Protein AF-K1RRG1-F1 (afdb_monomer_lite)

Structure (mmCIF, N/CA/C/O backbone):
data_AF-K1RRG1-F1
#
_entry.id   AF-K1RRG1-F1
#
loop_
_atom_site.group_PDB
_atom_site.id
_atom_site.type_symbol
_atom_site.label_atom_id
_atom_site.label_alt_id
_atom_site.label_comp_id
_atom_site.label_asym_id
_atom_site.label_entity_id
_atom_site.label_seq_id
_atom_site.pdbx_PDB_ins_code
_atom_site.Cartn_x
_atom_site.Cartn_y
_atom_site.Cartn_z
_atom_site.occupancy
_atom_site.B_iso_or_equiv
_atom_site.auth_seq_id
_atom_site.auth_comp_id
_atom_site.auth_asym_id
_atom_site.auth_atom_id
_atom_site.pdbx_PDB_model_num
ATOM 1 N N . MET A 1 1 ? -5.532 -9.706 16.752 1.00 88.50 1 MET A N 1
ATOM 2 C CA . MET A 1 1 ? -4.223 -9.377 16.144 1.00 88.50 1 MET A CA 1
ATOM 3 C C . MET A 1 1 ? -4.262 -7.986 15.526 1.00 88.50 1 MET A C 1
ATOM 5 O O . MET A 1 1 ? -3.540 -7.146 16.025 1.00 88.50 1 MET A O 1
ATOM 9 N N . PHE A 1 2 ? -5.130 -7.703 14.546 1.00 95.12 2 PHE A N 1
ATOM 10 C CA . PHE A 1 2 ? -5.206 -6.401 13.852 1.00 95.12 2 PHE A CA 1
ATOM 11 C C . PHE A 1 2 ? -5.296 -5.166 14.756 1.00 95.12 2 PHE A C 1
ATOM 13 O O . PHE A 1 2 ? -4.628 -4.181 14.466 1.00 95.12 2 PHE A O 1
ATOM 20 N N . THR A 1 3 ? -6.000 -5.245 15.895 1.00 96.31 3 THR A N 1
ATOM 21 C CA . THR A 1 3 ? -6.026 -4.183 16.924 1.00 96.31 3 THR A CA 1
ATOM 22 C C . THR A 1 3 ? -4.625 -3.673 17.276 1.00 96.31 3 THR A C 1
ATOM 24 O O . THR A 1 3 ? -4.431 -2.483 17.467 1.00 96.31 3 THR A O 1
ATOM 27 N N . ARG A 1 4 ? -3.633 -4.572 17.302 1.00 95.75 4 ARG A N 1
ATOM 28 C CA . ARG A 1 4 ? -2.236 -4.265 17.626 1.00 95.75 4 ARG A CA 1
ATOM 29 C C . ARG A 1 4 ? -1.521 -3.449 16.562 1.00 95.75 4 ARG A C 1
ATOM 31 O O . ARG A 1 4 ? -0.631 -2.682 16.893 1.00 95.75 4 ARG A O 1
ATOM 38 N N . PHE A 1 5 ? -1.915 -3.581 15.306 1.00 96.00 5 PHE A N 1
ATOM 39 C CA . PHE A 1 5 ? -1.410 -2.717 14.249 1.00 96.00 5 PHE A CA 1
ATOM 40 C C . PHE A 1 5 ? -2.173 -1.389 14.256 1.00 96.00 5 PHE A C 1
ATOM 42 O O . PHE A 1 5 ? -1.567 -0.325 14.340 1.00 96.00 5 PHE A O 1
ATOM 49 N N . VAL A 1 6 ? -3.505 -1.420 14.261 1.00 97.06 6 VAL A N 1
ATOM 50 C CA . VAL A 1 6 ? -4.296 -0.184 14.126 1.00 97.06 6 VAL A CA 1
ATOM 51 C C . VAL A 1 6 ? -4.138 0.771 15.316 1.00 97.06 6 VAL A C 1
ATOM 53 O O . VAL A 1 6 ? -4.142 1.979 15.110 1.00 97.06 6 VAL A O 1
ATOM 56 N N . GLU A 1 7 ? -3.918 0.269 16.541 1.00 96.38 7 GLU A N 1
ATOM 57 C CA . GLU A 1 7 ? -3.712 1.118 17.730 1.00 96.38 7 GLU A CA 1
ATOM 58 C C . GLU A 1 7 ? -2.390 1.901 17.705 1.00 96.38 7 GLU A C 1
ATOM 60 O O . GLU A 1 7 ? -2.240 2.865 18.450 1.00 96.38 7 GLU A O 1
ATOM 65 N N . ASN A 1 8 ? -1.434 1.497 16.860 1.00 95.62 8 ASN A N 1
ATOM 66 C CA . ASN A 1 8 ? -0.097 2.081 16.834 1.00 95.62 8 ASN A CA 1
ATOM 67 C C . ASN A 1 8 ? 0.085 3.179 15.783 1.00 95.62 8 ASN A C 1
ATOM 69 O O . ASN A 1 8 ? 1.136 3.806 15.782 1.00 95.62 8 ASN A O 1
ATOM 73 N N . ILE A 1 9 ? -0.890 3.476 14.921 1.00 97.50 9 ILE A N 1
ATOM 74 C CA . ILE A 1 9 ? -0.767 4.609 13.988 1.00 97.50 9 ILE A CA 1
ATOM 75 C C . 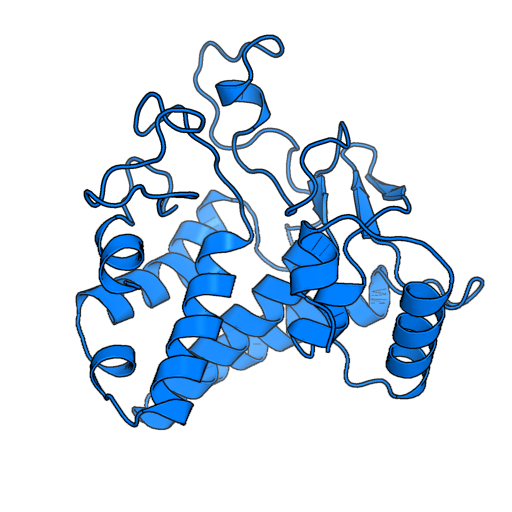ILE A 1 9 ? -0.660 5.942 14.739 1.00 97.50 9 ILE A C 1
ATOM 77 O O . ILE A 1 9 ? -1.465 6.231 15.624 1.00 97.50 9 ILE A O 1
ATOM 81 N N . SER A 1 10 ? 0.331 6.772 14.405 1.00 97.38 10 SER A N 1
ATOM 82 C CA . SER A 1 10 ? 0.486 8.090 15.037 1.00 97.38 10 SER A CA 1
ATOM 83 C C . SER A 1 10 ? 1.227 9.093 14.156 1.00 97.38 10 SER A C 1
ATOM 85 O O . SER A 1 10 ? 1.868 8.721 13.173 1.00 97.38 10 SER A O 1
ATOM 87 N N . GLU A 1 11 ? 1.152 10.372 14.525 1.00 97.00 11 GLU A N 1
ATOM 88 C CA . GLU A 1 11 ? 1.817 11.462 13.807 1.00 97.00 11 GLU A CA 1
ATOM 89 C C . GLU A 1 11 ? 3.347 11.377 13.892 1.00 97.00 11 GLU A C 1
ATOM 91 O O . GLU A 1 11 ? 4.035 11.653 12.909 1.00 97.00 11 GLU A O 1
ATOM 96 N N . GLU A 1 12 ? 3.878 10.950 15.040 1.00 94.75 12 GLU A N 1
ATOM 97 C CA . GLU A 1 12 ? 5.315 10.795 15.310 1.00 94.75 12 GLU A CA 1
ATOM 98 C C . GLU A 1 12 ? 5.968 9.714 14.446 1.00 94.75 12 GLU A C 1
ATOM 100 O O . GLU A 1 12 ? 7.181 9.735 14.257 1.00 94.75 12 GLU A O 1
ATOM 105 N N . LYS A 1 13 ? 5.154 8.791 13.925 1.00 95.44 13 LYS A N 1
ATOM 106 C CA . LYS A 1 13 ? 5.544 7.751 12.970 1.00 95.44 13 LYS A CA 1
ATOM 107 C C . LYS A 1 13 ? 5.075 8.068 11.558 1.00 95.44 13 LYS A C 1
ATOM 109 O O . LYS A 1 13 ? 4.866 7.157 10.763 1.00 95.44 13 LYS A O 1
ATOM 114 N N . ASP A 1 14 ? 4.807 9.335 11.253 1.00 96.75 14 ASP A N 1
ATOM 115 C CA . ASP A 1 14 ? 4.394 9.771 9.917 1.00 96.75 14 ASP A CA 1
ATOM 116 C C . ASP A 1 14 ? 3.178 9.000 9.387 1.00 96.75 14 ASP A C 1
ATOM 118 O O . ASP A 1 14 ? 3.062 8.713 8.194 1.00 96.75 14 ASP A O 1
ATOM 122 N N . TRP A 1 15 ? 2.269 8.664 10.307 1.00 97.62 15 TRP A N 1
ATOM 123 C CA . TRP A 1 15 ? 1.048 7.896 10.073 1.00 97.62 15 TRP A CA 1
ATOM 124 C C . TRP A 1 15 ? 1.270 6.446 9.605 1.00 97.62 15 TRP A C 1
ATOM 126 O O . TRP A 1 15 ? 0.330 5.800 9.143 1.00 97.62 15 TRP A O 1
ATOM 136 N N . CYS A 1 16 ? 2.473 5.896 9.783 1.00 95.88 16 CYS A N 1
ATOM 137 C CA . CYS A 1 16 ? 2.711 4.454 9.719 1.00 95.88 16 CYS A CA 1
ATOM 138 C C . CYS A 1 16 ? 2.235 3.741 10.989 1.00 95.88 16 CYS A C 1
ATOM 140 O O . CYS A 1 16 ? 2.253 4.293 12.095 1.00 95.88 16 CYS A O 1
ATOM 142 N N . THR A 1 17 ? 1.897 2.462 10.826 1.00 94.00 17 THR A N 1
ATOM 143 C CA . THR A 1 17 ? 1.922 1.477 11.913 1.00 94.00 17 THR A CA 1
ATOM 144 C C . THR A 1 17 ? 3.215 0.651 11.879 1.00 94.00 17 THR A C 1
ATOM 146 O O . THR A 1 17 ? 4.035 0.802 10.975 1.00 94.00 17 THR A O 1
ATOM 149 N N . TYR A 1 18 ? 3.430 -0.194 12.886 1.00 92.94 18 TYR A N 1
ATOM 150 C CA . TYR A 1 18 ? 4.575 -1.096 12.932 1.00 92.94 18 TYR A CA 1
ATOM 151 C C . TYR A 1 18 ? 4.547 -2.097 11.776 1.00 92.94 18 TYR A C 1
ATOM 153 O O . TYR A 1 18 ? 3.499 -2.663 11.472 1.00 92.94 18 TYR A O 1
ATOM 161 N N . TRP A 1 19 ? 5.720 -2.336 11.190 1.00 91.69 19 TRP A N 1
ATOM 162 C CA . TRP A 1 19 ? 5.929 -3.351 10.160 1.00 91.69 19 TRP A CA 1
ATOM 163 C C . TRP A 1 19 ? 5.749 -4.765 10.724 1.00 91.69 19 TRP A C 1
ATOM 165 O O . TRP A 1 19 ? 4.888 -5.523 10.285 1.00 91.69 19 TRP A O 1
ATOM 175 N N . GLU A 1 20 ? 6.476 -5.069 11.795 1.00 91.62 20 GLU A N 1
ATOM 176 C CA . GLU A 1 20 ? 6.393 -6.342 12.496 1.00 91.62 20 GLU A CA 1
ATOM 177 C C . GLU A 1 20 ? 6.176 -6.139 13.994 1.00 91.62 20 GLU A C 1
ATOM 179 O O . GLU A 1 20 ? 6.713 -5.216 14.615 1.00 91.62 20 GLU A O 1
ATOM 184 N N . ILE A 1 21 ? 5.433 -7.063 14.605 1.00 93.50 21 ILE A N 1
ATOM 185 C CA . ILE A 1 21 ? 5.269 -7.144 16.055 1.00 93.50 21 ILE A CA 1
ATOM 186 C C . ILE A 1 21 ? 5.602 -8.549 16.549 1.00 93.50 21 ILE A C 1
ATOM 188 O O . ILE A 1 21 ? 5.285 -9.557 15.921 1.00 93.50 21 ILE A O 1
ATOM 192 N N . ASN A 1 22 ? 6.204 -8.634 17.729 1.00 92.56 22 ASN A N 1
ATOM 193 C CA . ASN A 1 22 ? 6.440 -9.908 18.392 1.00 92.56 22 ASN A CA 1
ATOM 194 C C . ASN A 1 22 ? 5.223 -10.359 19.221 1.00 92.56 22 ASN A C 1
ATOM 196 O O . ASN A 1 22 ? 4.256 -9.624 19.435 1.00 92.56 22 ASN A O 1
ATOM 200 N N . ARG A 1 23 ? 5.310 -11.573 19.782 1.00 91.88 23 ARG A N 1
ATOM 201 C CA . ARG A 1 23 ? 4.250 -12.186 20.608 1.00 91.88 23 ARG A CA 1
ATOM 202 C C . ARG A 1 23 ? 3.807 -11.366 21.831 1.00 91.88 23 ARG A C 1
ATOM 204 O O . ARG A 1 23 ? 2.791 -11.689 22.435 1.00 91.88 23 ARG A O 1
ATOM 211 N N . TYR A 1 24 ? 4.585 -10.362 22.235 1.00 92.56 24 TYR A N 1
ATOM 212 C CA . TYR A 1 24 ? 4.306 -9.489 23.376 1.00 92.56 24 TYR A CA 1
ATOM 213 C C . TYR A 1 24 ? 3.698 -8.147 22.971 1.00 92.56 24 TYR A C 1
ATOM 215 O O . TYR A 1 24 ? 3.653 -7.248 23.809 1.00 92.56 24 TYR A O 1
ATOM 223 N N . ASN A 1 25 ? 3.255 -7.998 21.718 1.00 90.31 25 ASN A N 1
ATOM 224 C CA . ASN A 1 25 ? 2.752 -6.732 21.190 1.00 90.31 25 ASN A CA 1
ATOM 225 C C . ASN A 1 25 ? 3.796 -5.602 21.254 1.00 90.31 25 ASN A C 1
ATOM 227 O O . ASN A 1 25 ? 3.503 -4.481 21.659 1.00 90.31 25 ASN A O 1
ATOM 231 N N . LYS A 1 26 ? 5.049 -5.922 20.933 1.00 93.19 26 LYS A N 1
ATOM 232 C CA . LYS A 1 26 ? 6.123 -4.933 20.805 1.00 93.19 26 LYS A CA 1
ATOM 233 C C . LYS A 1 26 ? 6.665 -4.983 19.384 1.00 93.19 26 LYS A C 1
ATOM 235 O O . LYS A 1 26 ? 6.701 -6.091 18.841 1.00 93.19 26 LYS A O 1
ATOM 240 N N . PRO A 1 27 ? 7.111 -3.852 18.815 1.00 93.12 27 PRO A N 1
ATOM 241 C CA . PRO A 1 27 ? 7.721 -3.861 17.495 1.00 93.12 27 PRO A CA 1
ATOM 242 C C . PRO A 1 27 ? 8.918 -4.820 17.467 1.00 93.12 27 PRO A C 1
ATOM 244 O O . PRO A 1 27 ? 9.591 -5.025 18.489 1.00 93.12 27 PRO A O 1
ATOM 247 N N . ALA A 1 28 ? 9.141 -5.467 16.325 1.00 93.12 28 ALA A N 1
ATOM 248 C CA . ALA A 1 28 ? 10.259 -6.384 16.154 1.00 93.12 28 ALA A CA 1
ATOM 249 C C . ALA A 1 28 ? 11.593 -5.631 16.336 1.00 93.12 28 ALA A C 1
ATOM 251 O O . ALA A 1 28 ? 11.833 -4.652 15.636 1.00 93.12 28 ALA A O 1
ATOM 252 N N . PRO A 1 29 ? 12.488 -6.065 17.249 1.00 90.69 29 PRO A N 1
ATOM 253 C CA . PRO A 1 29 ? 13.740 -5.346 17.507 1.00 90.69 29 PRO A CA 1
ATOM 254 C C . PRO A 1 29 ? 14.709 -5.295 16.321 1.00 90.69 29 PRO A C 1
ATOM 256 O O . PRO A 1 29 ? 15.621 -4.477 16.335 1.00 90.69 29 PRO A O 1
ATOM 259 N N . ALA A 1 30 ? 14.554 -6.192 15.342 1.00 88.38 30 ALA A N 1
ATOM 260 C CA . ALA A 1 30 ? 15.359 -6.178 14.123 1.00 88.38 30 ALA A CA 1
ATOM 261 C C . ALA A 1 30 ? 15.048 -4.947 13.256 1.00 88.38 30 ALA A C 1
ATOM 263 O O . ALA A 1 30 ? 15.962 -4.362 12.682 1.00 88.38 30 ALA A O 1
ATOM 264 N N . ASP A 1 31 ? 13.787 -4.512 13.275 1.00 88.56 31 ASP A N 1
ATOM 265 C CA . ASP A 1 31 ? 13.253 -3.525 12.341 1.00 88.56 31 ASP A CA 1
ATOM 266 C C . ASP A 1 31 ? 12.847 -2.224 13.032 1.00 88.56 31 ASP A C 1
ATOM 268 O O . ASP A 1 31 ? 12.256 -1.351 12.404 1.00 88.56 31 ASP A O 1
ATOM 272 N N . TYR A 1 32 ? 13.120 -2.082 14.332 1.00 93.75 32 TYR A N 1
ATOM 273 C CA . TYR A 1 32 ? 12.690 -0.940 15.132 1.00 93.75 32 TYR A CA 1
ATOM 274 C C . TYR A 1 32 ? 13.735 -0.545 16.175 1.00 93.75 32 TYR A C 1
ATOM 276 O O . TYR A 1 32 ? 14.052 -1.317 17.083 1.00 93.75 32 TYR A O 1
ATOM 284 N N . THR A 1 33 ? 14.190 0.706 16.101 1.00 92.44 33 THR A N 1
ATOM 285 C CA . THR A 1 33 ? 14.995 1.355 17.147 1.00 92.44 33 THR A CA 1
ATOM 286 C C . THR A 1 33 ? 14.160 2.361 17.934 1.00 92.44 33 THR A C 1
ATOM 288 O O . THR A 1 33 ? 14.164 2.363 19.166 1.00 92.44 33 THR A O 1
ATOM 291 N N . ASN A 1 34 ? 13.432 3.223 17.228 1.00 92.62 34 ASN A N 1
ATOM 292 C CA . ASN A 1 34 ? 12.519 4.211 17.793 1.00 92.62 34 ASN A CA 1
ATOM 293 C C . ASN A 1 34 ? 11.514 4.658 16.721 1.00 92.62 34 ASN A C 1
ATOM 295 O O . ASN A 1 34 ? 11.659 4.305 15.554 1.00 92.62 34 ASN A O 1
ATOM 299 N N . ASP A 1 35 ? 10.533 5.479 17.099 1.00 92.31 35 ASP A N 1
ATOM 300 C CA . ASP A 1 35 ? 9.493 5.953 16.183 1.00 92.31 35 ASP A CA 1
ATOM 301 C C . ASP A 1 35 ? 10.034 6.716 14.964 1.00 92.31 35 ASP A C 1
ATOM 303 O O . ASP A 1 35 ? 9.319 6.821 13.985 1.00 92.31 35 ASP A O 1
ATOM 307 N N . LYS A 1 36 ? 11.280 7.203 14.942 1.00 91.00 36 LYS A N 1
ATOM 308 C CA . LYS A 1 36 ? 11.891 7.832 13.754 1.00 91.00 36 LYS A CA 1
ATOM 309 C C . LYS A 1 36 ? 12.686 6.848 12.889 1.00 91.00 36 LYS A C 1
ATOM 311 O O . LYS A 1 36 ? 12.869 7.097 11.698 1.00 91.00 36 LYS A O 1
ATOM 316 N N . GLU A 1 37 ? 13.122 5.738 13.474 1.00 91.06 37 GLU A N 1
ATOM 317 C CA . GLU A 1 37 ? 14.057 4.765 12.907 1.00 91.06 37 GLU A CA 1
ATOM 318 C C . GLU A 1 37 ? 13.484 3.346 13.036 1.00 91.06 37 GLU A C 1
ATOM 320 O O . GLU A 1 37 ? 13.815 2.595 13.960 1.00 91.06 37 GLU A O 1
ATOM 325 N N . PHE A 1 38 ? 12.597 2.991 12.107 1.00 92.75 38 PHE A N 1
ATOM 326 C CA . PHE A 1 38 ? 12.068 1.636 11.949 1.00 92.75 38 PHE A CA 1
ATOM 327 C C . PHE A 1 38 ? 11.776 1.336 10.471 1.00 92.75 38 PHE A C 1
ATOM 329 O O . PHE A 1 38 ? 11.989 2.201 9.625 1.00 92.75 38 PHE A O 1
ATOM 336 N N . TRP A 1 39 ? 11.336 0.128 10.123 1.00 91.38 39 TRP A N 1
ATOM 337 C CA . TRP A 1 39 ? 10.961 -0.198 8.742 1.00 91.38 39 TRP A CA 1
ATOM 338 C C . TRP A 1 39 ? 9.631 0.458 8.357 1.00 91.38 39 TRP A C 1
ATOM 340 O O . TRP A 1 39 ? 8.556 0.065 8.809 1.00 91.38 39 TRP A O 1
ATOM 350 N N . TYR A 1 40 ? 9.707 1.467 7.493 1.00 93.38 40 TYR A N 1
ATOM 351 C CA . TYR A 1 40 ? 8.559 2.217 6.985 1.00 93.38 40 TYR A CA 1
ATOM 352 C C . TYR A 1 40 ? 8.088 1.629 5.653 1.00 93.38 40 TYR A C 1
ATOM 354 O O . TYR A 1 40 ? 8.284 2.242 4.602 1.00 93.38 40 TYR A O 1
ATOM 362 N N . ASN A 1 41 ? 7.504 0.432 5.684 1.00 94.12 41 ASN A N 1
ATOM 363 C CA . ASN A 1 41 ? 6.958 -0.197 4.483 1.00 94.12 41 ASN A CA 1
ATOM 364 C C . ASN A 1 41 ? 5.646 0.480 4.059 1.00 94.12 41 ASN A C 1
ATOM 366 O O . ASN A 1 41 ? 4.681 0.521 4.828 1.00 94.12 41 ASN A O 1
ATOM 370 N N . LEU A 1 42 ? 5.612 1.018 2.836 1.00 96.81 42 LEU A N 1
ATOM 371 C CA . LEU A 1 42 ? 4.498 1.845 2.378 1.00 96.81 42 LEU A CA 1
ATOM 372 C C . LEU A 1 42 ? 3.233 1.059 2.007 1.00 96.81 42 LEU A C 1
ATOM 374 O O . LEU A 1 42 ? 2.141 1.623 1.930 1.00 96.81 42 LEU A O 1
ATOM 378 N N . ASN A 1 43 ? 3.357 -0.252 1.812 1.00 96.75 43 ASN A N 1
ATOM 379 C CA . ASN A 1 43 ? 2.240 -1.135 1.502 1.00 96.75 43 ASN A CA 1
ATOM 380 C C . ASN A 1 43 ? 1.394 -1.428 2.754 1.00 96.75 43 ASN A C 1
ATOM 382 O O . ASN A 1 43 ? 0.175 -1.593 2.665 1.00 96.75 43 ASN A O 1
ATOM 386 N N . ALA A 1 44 ? 2.036 -1.471 3.926 1.00 95.56 44 ALA A N 1
ATOM 387 C CA . ALA A 1 44 ? 1.507 -2.104 5.133 1.00 95.56 44 ALA A CA 1
ATOM 388 C C . ALA A 1 44 ? 0.123 -1.591 5.557 1.00 95.56 44 ALA A C 1
ATOM 390 O O . ALA A 1 44 ? -0.757 -2.391 5.878 1.00 95.56 44 ALA A O 1
ATOM 391 N N . ASN A 1 45 ? -0.105 -0.272 5.532 1.00 98.06 45 ASN A N 1
ATOM 392 C CA . ASN A 1 45 ? -1.384 0.280 5.978 1.00 98.06 45 ASN A CA 1
ATOM 393 C C . ASN A 1 45 ? -2.557 -0.228 5.123 1.00 98.06 45 ASN A C 1
ATOM 395 O O . ASN A 1 45 ? -3.596 -0.626 5.651 1.00 98.06 45 ASN A O 1
ATOM 399 N N . PHE A 1 46 ? -2.372 -0.249 3.804 1.00 98.56 46 PHE A N 1
ATOM 400 C CA . PHE A 1 46 ? -3.397 -0.651 2.846 1.00 98.56 46 PHE A CA 1
ATOM 401 C C . PHE A 1 46 ? -3.656 -2.163 2.876 1.00 98.56 46 PHE A C 1
ATOM 403 O O . PHE A 1 46 ? -4.803 -2.593 2.747 1.00 98.56 46 PHE A O 1
ATOM 410 N N . ASP A 1 47 ? -2.618 -2.963 3.122 1.00 97.38 47 ASP A N 1
ATOM 411 C CA . ASP A 1 47 ? -2.743 -4.413 3.298 1.00 97.38 47 ASP A CA 1
ATOM 412 C C . ASP A 1 47 ? -3.548 -4.746 4.566 1.00 97.38 47 ASP A C 1
ATOM 414 O O . ASP A 1 47 ? -4.529 -5.490 4.526 1.00 97.38 47 ASP A O 1
ATOM 418 N N . VAL A 1 48 ? -3.240 -4.077 5.687 1.00 98.12 48 VAL A N 1
ATOM 419 C CA . VAL A 1 48 ? -4.016 -4.199 6.934 1.00 98.12 48 VAL A CA 1
ATOM 420 C C . VAL A 1 48 ? -5.484 -3.824 6.714 1.00 98.12 48 VAL A C 1
ATOM 422 O O . VAL A 1 48 ? -6.366 -4.499 7.248 1.00 98.12 48 VAL A O 1
ATOM 425 N N . MET A 1 49 ? -5.774 -2.787 5.923 1.00 98.62 49 MET A N 1
ATOM 426 C CA . MET A 1 49 ? -7.151 -2.407 5.580 1.00 98.62 49 MET A CA 1
ATOM 427 C C . MET A 1 49 ? -7.879 -3.505 4.798 1.00 98.62 49 MET A C 1
ATOM 429 O O . MET A 1 49 ? -9.001 -3.864 5.165 1.00 98.62 49 MET A O 1
ATOM 433 N N . GLN A 1 50 ? -7.249 -4.070 3.763 1.00 98.31 50 GLN A N 1
ATOM 434 C CA . GLN A 1 50 ? -7.833 -5.172 2.992 1.00 98.31 50 GLN A CA 1
ATOM 435 C C . GLN A 1 50 ? -8.067 -6.403 3.874 1.00 98.31 50 GLN A C 1
ATOM 437 O O . GLN A 1 50 ? -9.144 -7.004 3.839 1.00 98.31 50 GLN A O 1
ATOM 442 N N . ALA A 1 51 ? -7.095 -6.749 4.714 1.00 98.00 51 ALA A N 1
ATOM 443 C CA . ALA A 1 51 ? -7.211 -7.859 5.643 1.00 98.00 51 ALA A CA 1
ATOM 444 C C . ALA A 1 51 ? -8.349 -7.644 6.656 1.00 98.00 51 ALA A C 1
ATOM 446 O O . ALA A 1 51 ? -9.097 -8.580 6.932 1.00 98.00 51 ALA A O 1
ATOM 447 N N . CYS A 1 52 ? -8.545 -6.422 7.166 1.00 98.56 52 CYS A N 1
ATOM 448 C CA . CYS A 1 52 ? -9.677 -6.102 8.043 1.00 98.56 52 CYS A CA 1
ATOM 449 C C . CYS A 1 52 ? -11.029 -6.324 7.352 1.00 98.56 52 CYS A C 1
ATOM 451 O O . CYS A 1 52 ? -11.911 -6.948 7.942 1.00 98.56 52 CYS A O 1
ATOM 453 N N . LEU A 1 53 ? -11.182 -5.877 6.099 1.00 98.69 53 LEU A N 1
ATOM 454 C CA . LEU A 1 53 ? -12.397 -6.141 5.326 1.00 98.69 53 LEU A CA 1
ATOM 455 C C . LEU A 1 53 ? -12.621 -7.649 5.138 1.00 98.69 53 LEU A C 1
ATOM 457 O O . LEU A 1 53 ? -13.717 -8.137 5.408 1.00 98.69 53 LEU A O 1
ATOM 461 N N . LYS A 1 54 ? -11.588 -8.406 4.744 1.00 98.00 54 LYS A N 1
ATOM 462 C CA . LYS A 1 54 ? -11.678 -9.871 4.592 1.00 98.00 54 LYS A CA 1
ATOM 463 C C . LYS A 1 54 ? -12.072 -10.559 5.902 1.00 98.00 54 LYS A C 1
ATOM 465 O O . LYS A 1 54 ? -12.893 -11.475 5.899 1.00 98.00 54 LYS A O 1
ATOM 470 N N . MET A 1 55 ? -11.538 -10.102 7.036 1.00 98.38 55 MET A N 1
ATOM 471 C CA . MET A 1 55 ? -11.925 -10.615 8.352 1.00 98.38 55 MET A CA 1
ATOM 472 C C . MET A 1 55 ? -13.388 -10.318 8.676 1.00 98.38 55 MET A C 1
ATOM 474 O O . MET A 1 55 ? -14.080 -11.206 9.179 1.00 98.38 55 MET A O 1
ATOM 478 N N . TYR A 1 56 ? -13.886 -9.120 8.362 1.00 98.56 56 TYR A N 1
ATOM 479 C CA . TYR A 1 56 ? -15.309 -8.810 8.488 1.00 98.56 56 TYR A CA 1
ATOM 480 C C . TYR A 1 56 ? -16.159 -9.726 7.600 1.00 98.56 56 TYR A C 1
ATOM 482 O O . TYR A 1 56 ? -17.080 -10.364 8.100 1.00 98.56 56 TYR A O 1
ATOM 490 N N . GLN A 1 57 ? -15.825 -9.854 6.315 1.00 98.38 57 GLN A N 1
ATOM 491 C CA . GLN A 1 57 ? -16.564 -10.695 5.367 1.00 98.38 57 GLN A CA 1
ATOM 492 C C . GLN A 1 57 ? -16.610 -12.165 5.810 1.00 98.38 57 GLN A C 1
ATOM 494 O O . GLN A 1 57 ? -17.632 -12.828 5.642 1.00 98.38 57 GLN A O 1
ATOM 499 N N . TRP A 1 58 ? -15.531 -12.672 6.414 1.00 98.19 58 TRP A N 1
ATOM 500 C CA . TRP A 1 58 ? -15.503 -14.023 6.972 1.00 98.19 58 TRP A CA 1
ATOM 501 C C . TRP A 1 58 ? -16.381 -14.133 8.223 1.00 98.19 58 TRP A C 1
ATOM 503 O O . TRP A 1 58 ? -17.193 -15.049 8.349 1.00 98.19 58 TRP A O 1
ATOM 513 N N . THR A 1 59 ? -16.175 -13.247 9.196 1.00 98.31 59 THR A N 1
ATOM 514 C CA . THR A 1 59 ? -16.653 -13.452 10.575 1.00 98.31 59 THR A CA 1
ATOM 515 C C . THR A 1 59 ? -17.959 -12.742 10.916 1.00 98.31 59 THR A C 1
ATOM 517 O O . THR A 1 59 ? -18.619 -13.119 11.882 1.00 98.31 59 THR A O 1
ATOM 520 N N . GLY A 1 60 ? -18.324 -11.711 10.157 1.00 98.25 60 GLY A N 1
ATOM 521 C CA . GLY A 1 60 ? -19.411 -10.787 10.472 1.00 98.25 60 GLY A CA 1
ATOM 522 C C . GLY A 1 60 ? -19.128 -9.851 11.654 1.00 98.25 60 GLY A C 1
ATOM 523 O O . GLY A 1 60 ? -20.048 -9.172 12.109 1.00 98.25 60 GLY A O 1
ATOM 524 N N . ASP A 1 61 ? -17.896 -9.806 12.177 1.00 98.44 61 ASP A N 1
ATOM 525 C CA . ASP A 1 61 ? -17.542 -8.950 13.313 1.00 98.44 61 ASP A CA 1
ATOM 526 C C . ASP A 1 61 ? -17.549 -7.467 12.916 1.00 98.44 61 ASP A C 1
ATOM 528 O O . ASP A 1 61 ? -16.607 -6.948 12.312 1.00 98.44 61 ASP A O 1
ATOM 532 N N . ALA A 1 62 ? -18.625 -6.770 13.286 1.00 98.25 62 ALA A N 1
ATOM 533 C CA . ALA A 1 62 ? -18.814 -5.351 13.004 1.00 98.25 62 ALA A CA 1
ATOM 534 C C . ALA A 1 62 ? -17.746 -4.445 13.645 1.00 98.25 62 ALA A C 1
ATOM 536 O O . ALA A 1 62 ? -17.608 -3.297 13.225 1.00 98.25 62 ALA A O 1
ATOM 537 N N . GLY A 1 63 ? -16.957 -4.939 14.609 1.00 98.50 63 GLY A N 1
ATOM 538 C CA . GLY A 1 63 ? -15.840 -4.200 15.197 1.00 98.50 63 GLY A CA 1
ATOM 539 C C . GLY A 1 63 ? -14.854 -3.689 14.145 1.00 98.50 63 GLY A C 1
ATOM 540 O O . GLY A 1 63 ? -14.451 -2.532 14.216 1.00 98.50 63 GLY A O 1
ATOM 541 N N . TYR A 1 64 ? -14.564 -4.474 13.102 1.00 98.69 64 TYR A N 1
ATOM 542 C CA . TYR A 1 64 ? -13.716 -4.024 11.989 1.00 98.69 64 TYR A CA 1
ATOM 543 C C . TYR A 1 64 ? -14.292 -2.816 11.237 1.00 98.69 64 TYR A C 1
ATOM 545 O O . TYR A 1 64 ? -13.536 -2.067 10.638 1.00 98.69 64 TYR A O 1
ATOM 553 N N . LEU A 1 65 ? -15.609 -2.598 11.271 1.00 98.62 65 LEU A N 1
ATOM 554 C CA . LEU A 1 65 ? -16.259 -1.481 10.582 1.00 98.62 65 LEU A CA 1
ATOM 555 C C . LEU A 1 65 ? -16.467 -0.263 11.484 1.00 98.62 65 LEU A C 1
ATOM 557 O O . LEU A 1 65 ? -16.435 0.868 11.007 1.00 98.62 65 LEU A O 1
ATOM 561 N N . THR A 1 66 ? -16.736 -0.487 12.773 1.00 98.12 66 THR A N 1
ATOM 562 C CA . THR A 1 66 ? -17.264 0.560 13.664 1.00 98.12 66 THR A CA 1
ATOM 563 C C . THR A 1 66 ? -16.380 0.895 14.857 1.00 98.12 66 THR A C 1
ATOM 565 O O . THR A 1 66 ? -16.612 1.918 15.501 1.00 98.12 66 THR A O 1
ATOM 568 N N . ASP A 1 67 ? -15.398 0.058 15.200 1.00 98.62 67 ASP A N 1
ATOM 569 C CA . ASP A 1 67 ? -14.520 0.342 16.335 1.00 98.62 67 ASP A CA 1
ATOM 570 C C . ASP A 1 67 ? -13.680 1.614 16.058 1.00 98.62 67 ASP A C 1
ATOM 572 O O . ASP A 1 67 ? -13.093 1.755 14.974 1.00 98.62 67 ASP A O 1
ATOM 576 N N . PRO A 1 68 ? -13.610 2.568 17.008 1.00 98.50 68 PRO A N 1
ATOM 577 C CA . PRO A 1 68 ? -12.870 3.817 16.836 1.00 98.50 68 PRO A CA 1
ATOM 578 C C . PRO A 1 68 ? -11.386 3.650 16.491 1.00 98.50 68 PRO A C 1
ATOM 580 O O . PRO A 1 68 ? -10.839 4.490 15.781 1.00 98.50 68 PRO A O 1
ATOM 583 N N . LEU A 1 69 ? -10.720 2.590 16.960 1.00 98.44 69 LEU A N 1
ATOM 584 C CA . LEU A 1 69 ? -9.307 2.346 16.647 1.00 98.44 69 LEU A CA 1
ATOM 585 C C . LEU A 1 69 ? -9.123 2.011 15.166 1.00 98.44 69 LEU A C 1
ATOM 587 O O . LEU A 1 69 ? -8.232 2.548 14.510 1.00 98.44 69 LEU A O 1
ATOM 591 N N . PHE A 1 70 ? -9.994 1.156 14.633 1.00 98.81 70 PHE A N 1
ATOM 592 C CA . PHE A 1 70 ? -9.966 0.746 13.232 1.00 98.81 70 PHE A CA 1
ATOM 593 C C . PHE A 1 70 ? -10.372 1.896 12.313 1.00 98.81 70 PHE A C 1
ATOM 595 O O . PHE A 1 70 ? -9.651 2.219 11.374 1.00 98.81 70 PHE A O 1
ATOM 602 N N . THR A 1 71 ? -11.472 2.581 12.626 1.00 98.56 71 THR A N 1
ATOM 603 C CA . THR A 1 71 ? -11.935 3.717 11.816 1.00 98.56 71 THR A CA 1
ATOM 604 C C . THR A 1 71 ? -10.935 4.874 11.820 1.00 98.56 71 THR A C 1
ATOM 606 O O . THR A 1 71 ? -10.670 5.436 10.760 1.00 98.56 71 THR A O 1
ATOM 609 N N . ASN A 1 72 ? -10.296 5.184 12.956 1.00 98.75 72 ASN A N 1
ATOM 610 C CA . ASN A 1 72 ? -9.202 6.156 12.999 1.00 98.75 72 ASN A CA 1
ATOM 611 C C . ASN A 1 72 ? -8.029 5.723 12.108 1.00 98.75 72 ASN A C 1
ATOM 613 O O . ASN A 1 72 ? -7.519 6.530 11.335 1.00 98.75 72 ASN A O 1
ATOM 617 N N . PHE A 1 73 ? -7.627 4.452 12.169 1.00 98.88 73 PHE A N 1
ATOM 618 C CA . PHE A 1 73 ? -6.568 3.926 11.312 1.00 98.88 73 PHE A CA 1
ATOM 619 C C . PHE A 1 73 ? -6.897 4.052 9.821 1.00 98.88 73 PHE A C 1
ATOM 621 O O . PHE A 1 73 ? -6.043 4.485 9.047 1.00 98.88 73 PHE A O 1
ATOM 628 N N . TYR A 1 74 ? -8.132 3.747 9.418 1.00 98.81 74 TYR A N 1
ATOM 629 C CA . TYR A 1 74 ? -8.571 3.889 8.029 1.00 98.81 74 TYR A CA 1
ATOM 630 C C . TYR A 1 74 ? -8.522 5.340 7.572 1.00 98.81 74 TYR A C 1
ATOM 632 O O . TYR A 1 74 ? -7.925 5.628 6.537 1.00 98.81 74 TYR A O 1
ATOM 640 N N . GLU A 1 75 ? -9.084 6.258 8.363 1.00 98.69 75 GLU A N 1
ATOM 641 C CA . GLU A 1 75 ? -9.090 7.683 8.034 1.00 98.69 75 GLU A CA 1
ATOM 642 C C . GLU A 1 75 ? -7.673 8.235 7.895 1.00 98.69 75 GLU A C 1
ATOM 644 O O . GLU A 1 75 ? -7.382 8.889 6.897 1.00 98.69 75 GLU A O 1
ATOM 649 N N . LYS A 1 76 ? -6.774 7.922 8.834 1.00 98.88 76 LYS A N 1
ATOM 650 C CA . LYS A 1 76 ? -5.377 8.366 8.756 1.00 98.88 76 LYS A CA 1
ATOM 651 C C . LYS A 1 76 ? -4.642 7.767 7.561 1.00 98.88 76 LYS A C 1
ATOM 653 O O . LYS A 1 76 ? -3.876 8.470 6.905 1.00 98.88 76 LYS A O 1
ATOM 658 N N . SER A 1 77 ? -4.913 6.503 7.234 1.00 98.81 77 SER A N 1
ATOM 659 C CA . SER A 1 77 ? -4.270 5.802 6.117 1.00 98.81 77 SER A CA 1
ATOM 660 C C . SER A 1 77 ? -4.662 6.366 4.751 1.00 98.81 77 SER A C 1
ATOM 662 O O . SER A 1 77 ? -3.805 6.506 3.887 1.00 98.81 77 SER A O 1
ATOM 664 N N . VAL A 1 78 ? -5.927 6.745 4.541 1.00 98.69 78 VAL A N 1
ATOM 665 C CA . VAL A 1 78 ? -6.395 7.268 3.238 1.00 98.69 78 VAL A CA 1
ATOM 666 C C . VAL A 1 78 ? -6.257 8.785 3.083 1.00 98.69 78 VAL A C 1
ATOM 668 O O . VAL A 1 78 ? -6.603 9.326 2.031 1.00 98.69 78 VAL A O 1
ATOM 671 N N . ASN A 1 79 ? -5.814 9.487 4.128 1.00 98.62 79 ASN A N 1
ATOM 672 C CA . ASN A 1 79 ? -5.655 10.939 4.141 1.00 98.62 79 ASN A CA 1
ATOM 673 C C . ASN A 1 79 ? -4.212 11.329 4.477 1.00 98.62 79 ASN A C 1
ATOM 675 O O . ASN A 1 79 ? -3.389 11.511 3.580 1.00 98.62 79 ASN A O 1
ATOM 679 N N . GLU A 1 80 ? -3.900 11.481 5.765 1.00 98.69 80 GLU A N 1
ATOM 680 C CA . GLU A 1 80 ? -2.638 12.052 6.222 1.00 98.69 80 GLU A CA 1
ATOM 681 C C . GLU A 1 80 ? -1.440 11.199 5.821 1.00 98.69 80 GLU A C 1
ATOM 683 O O . GLU A 1 80 ? -0.412 11.753 5.446 1.00 98.69 80 GLU A O 1
ATOM 688 N N . TYR A 1 81 ? -1.581 9.875 5.840 1.00 98.50 81 TYR A N 1
ATOM 689 C CA . TYR A 1 81 ? -0.549 8.950 5.394 1.00 98.50 81 TYR A CA 1
ATOM 690 C C . TYR A 1 81 ? -0.244 9.105 3.901 1.00 98.50 81 TYR A C 1
ATOM 692 O O . TYR A 1 81 ? 0.897 9.373 3.528 1.00 98.50 81 TYR A O 1
ATOM 700 N N . VAL A 1 82 ? -1.272 9.034 3.047 1.00 98.56 82 VAL A N 1
ATOM 701 C CA . VAL A 1 82 ? -1.130 9.229 1.594 1.00 98.56 82 VAL A CA 1
ATOM 702 C C . VAL A 1 82 ? -0.430 10.552 1.288 1.00 98.56 82 VAL A C 1
ATOM 704 O O . VAL A 1 82 ? 0.510 10.583 0.497 1.00 98.56 82 VAL A O 1
ATOM 707 N N . HIS A 1 83 ? -0.826 11.628 1.967 1.00 98.19 83 HIS A N 1
ATOM 708 C CA . HIS A 1 83 ? -0.216 12.938 1.777 1.00 98.19 83 HIS A CA 1
ATOM 709 C C . HIS A 1 83 ? 1.235 13.010 2.283 1.00 98.19 83 HIS A C 1
ATOM 711 O O . HIS A 1 83 ? 2.119 13.502 1.580 1.00 98.19 83 HIS A O 1
ATOM 717 N N . ARG A 1 84 ? 1.501 12.509 3.498 1.00 97.75 84 ARG A N 1
ATOM 718 C CA . ARG A 1 84 ? 2.824 12.535 4.150 1.00 97.75 84 ARG A CA 1
ATOM 719 C C . ARG A 1 84 ? 3.886 11.805 3.333 1.00 97.75 84 ARG A C 1
ATOM 721 O O . ARG A 1 84 ? 5.056 12.180 3.378 1.00 97.75 84 ARG A O 1
ATOM 728 N N . TRP A 1 85 ? 3.481 10.787 2.583 1.00 97.44 85 TRP A N 1
ATOM 729 C CA . TRP A 1 85 ? 4.372 9.967 1.769 1.00 97.44 85 TRP A CA 1
ATOM 730 C C . TRP A 1 85 ? 4.286 10.267 0.273 1.00 97.44 85 TRP A C 1
ATOM 732 O O . TRP A 1 85 ? 4.869 9.524 -0.504 1.00 97.44 85 TRP A O 1
ATOM 742 N N . ALA A 1 86 ? 3.626 11.356 -0.142 1.00 97.56 86 ALA A N 1
ATOM 743 C CA . ALA A 1 86 ? 3.456 11.728 -1.552 1.00 97.56 86 ALA A CA 1
ATOM 744 C C . ALA A 1 86 ? 2.937 10.562 -2.419 1.00 97.56 86 ALA A C 1
ATOM 746 O O . ALA A 1 86 ? 3.453 10.287 -3.506 1.00 97.56 86 ALA A O 1
ATOM 747 N N . LEU A 1 87 ? 1.953 9.837 -1.888 1.00 98.31 87 LEU A N 1
ATOM 748 C CA . LEU A 1 87 ? 1.360 8.662 -2.518 1.00 98.31 87 LEU A CA 1
ATOM 749 C C . LEU A 1 87 ? 0.143 9.008 -3.381 1.00 98.31 87 LEU A C 1
ATOM 751 O O . LEU A 1 87 ? -0.431 8.105 -3.973 1.00 98.31 87 LEU A O 1
ATOM 755 N N . GLU A 1 88 ? -0.257 10.280 -3.476 1.00 98.44 88 GLU A N 1
ATOM 756 C CA . GLU A 1 88 ? -1.366 10.687 -4.342 1.00 98.44 88 GLU A CA 1
ATOM 757 C C . GLU A 1 88 ? -1.132 10.229 -5.800 1.00 98.44 88 GLU A C 1
ATOM 759 O O . GLU A 1 88 ? 0.015 10.275 -6.265 1.00 98.44 88 GLU A O 1
ATOM 764 N N . PRO A 1 89 ? -2.178 9.835 -6.558 1.00 98.00 89 PRO A N 1
ATOM 765 C CA . PRO A 1 89 ? -2.027 9.305 -7.919 1.00 98.00 89 PRO A CA 1
ATOM 766 C C . PRO A 1 89 ? -1.210 10.212 -8.852 1.00 98.00 89 PRO A C 1
ATOM 768 O O . PRO A 1 89 ? -0.436 9.737 -9.683 1.00 98.00 89 PRO A O 1
ATOM 771 N N . GLU A 1 90 ? -1.330 11.529 -8.684 1.00 97.12 90 GLU A N 1
ATOM 772 C CA . GLU A 1 90 ? -0.634 12.529 -9.494 1.00 97.12 90 GLU A CA 1
ATOM 773 C C . GLU A 1 90 ? 0.837 12.719 -9.100 1.00 97.12 90 GLU A C 1
ATOM 775 O O . GLU A 1 90 ? 1.590 13.313 -9.866 1.00 97.12 90 GLU A O 1
ATOM 780 N N . LYS A 1 91 ? 1.253 12.251 -7.916 1.00 96.81 91 LYS A N 1
ATOM 781 C CA . LYS A 1 91 ? 2.602 12.459 -7.360 1.00 96.81 91 LYS A CA 1
ATOM 782 C C . LYS A 1 91 ? 3.406 11.179 -7.206 1.00 96.81 91 LYS A C 1
ATOM 784 O O . LYS A 1 91 ? 4.631 11.245 -7.178 1.00 96.81 91 LYS A O 1
ATOM 789 N N . ILE A 1 92 ? 2.746 10.027 -7.097 1.00 97.56 92 ILE A N 1
ATOM 790 C CA . ILE A 1 92 ? 3.378 8.771 -6.681 1.00 97.56 92 ILE A CA 1
ATOM 791 C C . ILE A 1 92 ? 4.577 8.384 -7.556 1.00 97.56 92 ILE A C 1
ATOM 793 O O . ILE A 1 92 ? 5.575 7.893 -7.035 1.00 97.56 92 ILE A O 1
ATOM 797 N N . MET A 1 93 ? 4.512 8.669 -8.860 1.00 97.00 93 MET A N 1
ATOM 798 C CA . MET A 1 93 ? 5.581 8.392 -9.831 1.00 97.00 93 MET A CA 1
ATOM 799 C C . MET A 1 93 ? 6.724 9.427 -9.813 1.00 97.00 93 MET A C 1
ATOM 801 O O . MET A 1 93 ? 7.772 9.177 -10.400 1.00 97.00 93 MET A O 1
ATOM 805 N N . ASP A 1 94 ? 6.551 10.564 -9.141 1.00 95.81 94 ASP A N 1
ATOM 806 C CA . ASP A 1 94 ? 7.550 11.638 -9.012 1.00 95.81 94 ASP A CA 1
ATOM 807 C C . ASP A 1 94 ? 8.096 11.753 -7.577 1.00 95.81 94 ASP A C 1
ATOM 809 O O . ASP A 1 94 ? 8.759 12.728 -7.214 1.00 95.81 94 ASP A O 1
ATOM 813 N N . ARG A 1 95 ? 7.806 10.757 -6.733 1.00 93.06 95 ARG A N 1
ATOM 814 C CA . ARG A 1 95 ? 8.219 10.733 -5.331 1.00 93.06 95 ARG A CA 1
ATOM 815 C C . ARG A 1 95 ? 9.743 10.636 -5.183 1.00 93.06 95 ARG A C 1
ATOM 817 O O . ARG A 1 95 ? 10.407 9.895 -5.904 1.00 93.06 95 ARG A O 1
ATOM 824 N N . SER A 1 96 ? 10.280 11.337 -4.181 1.00 91.81 96 SER A N 1
ATOM 825 C CA . SER A 1 96 ? 11.679 11.198 -3.758 1.00 91.81 96 SER A CA 1
ATOM 826 C C . SER A 1 96 ? 11.959 9.786 -3.214 1.00 91.81 96 SER A C 1
ATOM 828 O O . SER A 1 96 ? 11.147 9.273 -2.442 1.00 91.81 96 SER A O 1
ATOM 830 N N . PRO A 1 97 ? 13.119 9.173 -3.517 1.00 89.31 97 PRO A N 1
ATOM 831 C CA . PRO A 1 97 ? 13.517 7.888 -2.929 1.00 89.31 97 PRO A CA 1
ATOM 832 C C . PRO A 1 97 ? 13.681 7.953 -1.405 1.00 89.31 97 PRO A C 1
ATOM 834 O O . PRO A 1 97 ? 13.528 6.942 -0.729 1.00 89.31 97 PRO A O 1
ATOM 837 N N . TYR A 1 98 ? 13.956 9.141 -0.857 1.00 89.94 98 TYR A N 1
ATOM 838 C CA . TYR A 1 98 ? 14.082 9.367 0.580 1.00 89.94 98 TYR A CA 1
ATOM 839 C C . TYR A 1 98 ? 13.082 10.434 1.022 1.00 89.94 98 TYR A C 1
ATOM 841 O O . TYR A 1 98 ? 13.168 11.592 0.605 1.00 89.94 98 TYR A O 1
ATOM 849 N N . MET A 1 99 ? 12.134 10.042 1.872 1.00 91.75 99 MET A N 1
ATOM 850 C CA . MET A 1 99 ? 11.053 10.900 2.366 1.00 91.75 99 MET A CA 1
ATOM 851 C C . MET A 1 99 ? 11.138 11.065 3.886 1.00 91.75 99 MET A C 1
ATOM 853 O O . MET A 1 99 ? 11.603 10.173 4.593 1.00 91.75 99 MET A O 1
ATOM 857 N N . ASN A 1 100 ? 10.666 12.209 4.390 1.00 93.00 100 ASN A N 1
ATOM 858 C CA . ASN A 1 100 ? 10.516 12.494 5.824 1.00 93.00 100 ASN A CA 1
ATOM 859 C C . ASN A 1 100 ? 11.794 12.268 6.658 1.00 93.00 100 ASN A C 1
ATOM 861 O O . ASN A 1 100 ? 11.703 11.837 7.801 1.00 93.00 100 ASN A O 1
ATOM 865 N N . GLN A 1 101 ? 12.975 12.496 6.082 1.00 90.56 101 GLN A N 1
ATOM 866 C CA . GLN A 1 101 ? 14.270 12.161 6.687 1.00 90.56 101 GLN A CA 1
ATOM 867 C C . GLN A 1 101 ? 14.657 13.093 7.846 1.00 90.56 101 GLN A C 1
ATOM 869 O O . GLN A 1 101 ? 14.210 14.243 7.875 1.00 90.56 101 GLN A O 1
ATOM 874 N N . PRO A 1 102 ? 15.513 12.636 8.782 1.00 87.06 102 PRO A N 1
ATOM 875 C CA . PRO A 1 102 ? 16.104 13.522 9.776 1.00 87.06 102 PRO A CA 1
ATOM 876 C C . PRO A 1 102 ? 17.091 14.508 9.126 1.00 87.06 102 PRO A C 1
ATOM 878 O O . PRO A 1 102 ? 17.593 14.279 8.023 1.00 87.06 102 PRO A O 1
ATOM 881 N N . GLU A 1 103 ? 17.386 15.610 9.822 1.00 88.62 103 GLU A N 1
ATOM 882 C CA . GLU A 1 103 ? 18.309 16.650 9.335 1.00 88.62 103 GLU A CA 1
ATOM 883 C C . GLU A 1 103 ? 19.730 16.113 9.083 1.00 88.62 103 GLU A C 1
ATOM 885 O O . GLU A 1 103 ? 20.421 16.578 8.179 1.00 88.62 103 GLU A O 1
ATOM 890 N N . ASP A 1 104 ? 20.157 15.104 9.845 1.00 91.38 104 ASP A N 1
ATOM 891 C CA . ASP A 1 104 ? 21.455 14.434 9.759 1.00 91.38 104 ASP A CA 1
ATOM 892 C C . ASP A 1 104 ? 21.407 13.141 8.922 1.00 91.38 104 ASP A C 1
ATOM 894 O O . ASP A 1 104 ? 22.058 12.142 9.245 1.00 91.38 104 ASP A O 1
ATOM 898 N N . PHE A 1 105 ? 20.641 13.156 7.823 1.00 92.62 105 PHE A N 1
ATOM 899 C CA . PHE A 1 105 ? 20.539 12.029 6.894 1.00 92.62 105 PHE A CA 1
ATOM 900 C C . PHE A 1 105 ? 21.914 11.430 6.554 1.00 92.62 105 PHE A C 1
ATOM 902 O O . PHE A 1 105 ? 22.876 12.125 6.220 1.00 92.62 105 PHE A O 1
ATOM 909 N N . ASN A 1 106 ? 21.986 10.100 6.594 1.00 92.56 106 ASN A N 1
ATOM 910 C CA . ASN A 1 106 ? 23.218 9.344 6.428 1.00 92.56 106 ASN A CA 1
ATOM 911 C C . ASN A 1 106 ? 22.917 8.140 5.532 1.00 92.56 106 ASN A C 1
ATOM 913 O O . ASN A 1 106 ? 22.246 7.215 5.988 1.00 92.56 106 ASN A O 1
ATOM 917 N N . PRO A 1 107 ? 23.433 8.103 4.293 1.00 89.62 107 PRO A N 1
ATOM 918 C CA . PRO A 1 107 ? 23.161 7.011 3.362 1.00 89.62 107 PRO A CA 1
ATOM 919 C C . PRO A 1 107 ? 23.770 5.668 3.801 1.00 89.62 107 PRO A C 1
ATOM 921 O O . PRO A 1 107 ? 23.450 4.638 3.220 1.00 89.62 107 PRO A O 1
ATOM 924 N N . ASN A 1 108 ? 24.646 5.661 4.814 1.00 90.94 108 ASN A N 1
ATOM 925 C CA . ASN A 1 108 ? 25.183 4.438 5.415 1.00 90.94 108 ASN A CA 1
ATOM 926 C C . ASN A 1 108 ? 24.373 3.961 6.635 1.00 90.94 108 ASN A C 1
ATOM 928 O O . ASN A 1 108 ? 24.708 2.925 7.205 1.00 90.94 108 ASN A O 1
ATOM 932 N N . ASN A 1 109 ? 23.353 4.711 7.071 1.00 90.62 109 ASN A N 1
ATOM 933 C CA . ASN A 1 109 ? 22.409 4.259 8.090 1.00 90.62 109 ASN A CA 1
ATOM 934 C C . ASN A 1 109 ? 21.227 3.561 7.400 1.00 90.62 109 ASN A C 1
ATOM 936 O O . ASN A 1 109 ? 20.490 4.176 6.622 1.00 90.62 109 ASN A O 1
ATOM 940 N N . ASN A 1 110 ? 21.031 2.279 7.708 1.00 89.12 110 ASN A N 1
ATOM 941 C CA . ASN A 1 110 ? 19.930 1.500 7.149 1.00 89.12 110 ASN A CA 1
ATOM 942 C C . ASN A 1 110 ? 18.567 2.106 7.515 1.00 89.12 110 ASN A C 1
ATOM 944 O O . ASN A 1 110 ? 17.727 2.218 6.635 1.00 89.12 110 ASN A O 1
ATOM 948 N N . PHE A 1 111 ? 18.380 2.610 8.742 1.00 90.19 111 PHE A N 1
ATOM 949 C CA . PHE A 1 111 ? 17.114 3.228 9.160 1.00 90.19 111 PHE A CA 1
ATOM 950 C C . PHE A 1 111 ? 16.791 4.531 8.421 1.00 90.19 111 PHE A C 1
ATOM 952 O O . PHE A 1 111 ? 15.626 4.888 8.268 1.00 90.19 111 PHE A O 1
ATOM 959 N N . HIS A 1 112 ? 17.814 5.245 7.945 1.00 90.69 112 HIS A N 1
ATOM 960 C CA . HIS A 1 112 ? 17.612 6.442 7.129 1.00 90.69 112 HIS A CA 1
ATOM 961 C C . HIS A 1 112 ? 17.219 6.040 5.700 1.00 90.69 112 HIS A C 1
ATOM 963 O O . HIS A 1 112 ? 16.301 6.602 5.108 1.00 90.69 112 HIS A O 1
ATOM 969 N N . THR A 1 113 ? 17.874 5.024 5.139 1.00 89.19 113 THR A N 1
ATOM 970 C CA . THR A 1 113 ? 17.628 4.594 3.752 1.00 89.19 113 THR A CA 1
ATOM 971 C C . THR A 1 113 ? 16.381 3.723 3.576 1.00 89.19 113 THR A C 1
ATOM 973 O O . THR A 1 113 ? 15.794 3.753 2.500 1.00 89.19 113 THR A O 1
ATOM 976 N N . CYS A 1 114 ? 15.916 3.019 4.615 1.00 87.31 114 CYS A N 1
ATOM 977 C CA . CYS A 1 114 ? 14.678 2.224 4.605 1.00 87.31 114 CYS A CA 1
ATOM 978 C C . CYS A 1 114 ? 13.422 3.034 4.982 1.00 87.31 114 CYS A C 1
ATOM 980 O O . CYS A 1 114 ? 12.348 2.482 5.238 1.00 87.31 114 CYS A O 1
ATOM 982 N N . ARG A 1 115 ? 13.536 4.359 5.081 1.00 91.31 115 ARG A N 1
ATOM 983 C CA . ARG A 1 115 ? 12.409 5.209 5.450 1.00 91.31 115 ARG A CA 1
ATOM 984 C C . ARG A 1 115 ? 11.546 5.505 4.217 1.00 91.31 115 ARG A C 1
ATOM 986 O O . ARG A 1 115 ? 11.926 6.308 3.366 1.00 91.31 115 ARG A O 1
ATOM 993 N N . GLY A 1 116 ? 10.381 4.864 4.143 1.00 93.12 116 GLY A N 1
ATOM 994 C CA . GLY A 1 116 ? 9.449 4.956 3.019 1.00 93.12 116 GLY A CA 1
ATOM 995 C C . GLY A 1 116 ? 9.702 3.904 1.940 1.00 93.12 116 GLY A C 1
ATOM 996 O O . GLY A 1 116 ? 9.648 4.233 0.754 1.00 93.12 116 GLY A O 1
ATOM 997 N N . LEU A 1 117 ? 9.983 2.659 2.346 1.00 94.44 117 LEU A N 1
ATOM 998 C CA . LEU A 1 117 ? 10.178 1.528 1.438 1.00 94.44 117 LEU A CA 1
ATOM 999 C C . LEU A 1 117 ? 8.948 1.371 0.533 1.00 94.44 117 LEU A C 1
ATOM 1001 O O . LEU A 1 117 ? 7.842 1.146 1.027 1.00 94.44 117 LEU A O 1
ATOM 1005 N N . PRO A 1 118 ? 9.109 1.502 -0.791 1.00 95.81 118 PRO A N 1
ATOM 1006 C CA . PRO A 1 118 ? 7.989 1.654 -1.711 1.00 95.81 118 PRO A CA 1
ATOM 1007 C C . PRO A 1 118 ? 7.476 0.322 -2.280 1.00 95.81 118 PRO A C 1
ATOM 1009 O O . PRO A 1 118 ? 6.881 0.321 -3.358 1.00 95.81 118 PRO A O 1
ATOM 1012 N N . SER A 1 119 ? 7.816 -0.791 -1.634 1.00 95.75 119 SER A N 1
ATOM 1013 C CA . SER A 1 119 ? 7.567 -2.166 -2.064 1.00 95.75 119 SER A CA 1
ATOM 1014 C C . SER A 1 119 ? 7.901 -3.113 -0.911 1.00 95.75 119 SER A C 1
ATOM 1016 O O . SER A 1 119 ? 8.673 -2.756 -0.018 1.00 95.75 119 SER A O 1
ATOM 1018 N N . TYR A 1 120 ? 7.394 -4.342 -0.963 1.00 94.12 120 TYR A N 1
ATOM 1019 C CA . TYR A 1 120 ? 7.916 -5.450 -0.160 1.00 94.12 120 TYR A CA 1
ATOM 1020 C C . TYR A 1 120 ? 9.328 -5.877 -0.598 1.00 94.12 120 TYR A C 1
ATOM 1022 O O . TYR A 1 120 ? 10.027 -6.555 0.144 1.00 94.12 120 TYR A O 1
ATOM 1030 N N . VAL A 1 121 ? 9.783 -5.462 -1.785 1.00 92.06 121 VAL A N 1
ATOM 1031 C CA . VAL A 1 121 ? 11.142 -5.718 -2.269 1.00 92.06 121 VAL A CA 1
ATOM 1032 C C . VAL A 1 121 ? 12.118 -4.700 -1.679 1.00 92.06 121 VAL A C 1
ATOM 1034 O O . VAL A 1 121 ? 12.190 -3.553 -2.119 1.00 92.06 121 VAL A O 1
ATOM 1037 N N . GLU A 1 122 ? 12.934 -5.142 -0.725 1.00 86.62 122 GLU A N 1
ATOM 1038 C CA . GLU A 1 122 ? 13.856 -4.261 0.016 1.00 86.62 122 GLU A CA 1
ATOM 1039 C C . GLU A 1 122 ? 15.291 -4.250 -0.536 1.00 86.62 122 GLU A C 1
ATOM 1041 O O . GLU A 1 122 ? 16.119 -3.419 -0.164 1.00 86.62 122 GLU A O 1
ATOM 1046 N N . ASN A 1 123 ? 15.618 -5.176 -1.439 1.00 86.69 123 ASN A N 1
ATOM 1047 C CA . ASN A 1 123 ? 16.983 -5.382 -1.930 1.00 86.69 123 ASN A CA 1
ATOM 1048 C C . ASN A 1 123 ? 17.295 -4.665 -3.260 1.00 86.69 123 ASN A C 1
ATOM 1050 O O . ASN A 1 123 ? 18.413 -4.789 -3.771 1.00 86.69 123 ASN A O 1
ATOM 1054 N N . PHE A 1 124 ? 16.348 -3.902 -3.819 1.00 90.75 124 PHE A N 1
ATOM 1055 C CA . PHE A 1 124 ? 16.529 -3.163 -5.069 1.00 90.75 124 PHE A CA 1
ATOM 1056 C C . PHE A 1 124 ? 16.806 -1.676 -4.806 1.00 90.75 124 PHE A C 1
ATOM 1058 O O . PHE A 1 124 ? 15.938 -0.924 -4.366 1.00 90.75 124 PHE A O 1
ATOM 1065 N N . ARG A 1 125 ? 18.031 -1.226 -5.100 1.00 88.62 125 ARG A N 1
ATOM 1066 C CA . ARG A 1 125 ? 18.438 0.171 -4.876 1.00 88.62 125 ARG A CA 1
ATOM 1067 C C . ARG A 1 125 ? 17.776 1.130 -5.863 1.00 88.62 125 ARG A C 1
ATOM 1069 O O . ARG A 1 125 ? 17.660 0.823 -7.046 1.00 88.62 125 ARG A O 1
ATOM 1076 N N . GLY A 1 126 ? 17.414 2.313 -5.371 1.00 91.00 126 GLY A N 1
ATOM 1077 C CA . GLY A 1 126 ? 16.821 3.380 -6.180 1.00 91.00 126 GLY A CA 1
ATOM 1078 C C . GLY A 1 126 ? 15.360 3.131 -6.561 1.00 91.00 126 GLY A C 1
ATOM 1079 O O . GLY A 1 126 ? 14.825 3.885 -7.368 1.00 91.00 126 GLY A O 1
ATOM 1080 N N . LEU A 1 127 ? 14.711 2.094 -6.013 1.00 94.75 127 LEU A N 1
ATOM 1081 C CA . LEU A 1 127 ? 13.274 1.877 -6.163 1.00 94.75 127 LEU A CA 1
ATOM 1082 C C . LEU A 1 127 ? 12.511 3.040 -5.519 1.00 94.75 127 LEU A C 1
ATOM 1084 O O . LEU A 1 127 ? 12.763 3.376 -4.365 1.00 94.75 127 LEU A O 1
ATOM 1088 N N . THR A 1 128 ? 11.571 3.633 -6.249 1.00 96.12 128 THR A N 1
ATOM 1089 C CA . THR A 1 128 ? 10.685 4.699 -5.754 1.00 96.12 128 THR A CA 1
ATOM 1090 C C . THR A 1 128 ? 9.223 4.289 -5.785 1.00 96.12 128 THR A C 1
ATOM 1092 O O . THR A 1 128 ? 8.451 4.806 -4.991 1.00 96.12 128 THR A O 1
ATOM 1095 N N . VAL A 1 129 ? 8.822 3.339 -6.634 1.00 97.81 129 VAL A N 1
ATOM 1096 C CA . VAL A 1 129 ? 7.490 2.710 -6.606 1.00 97.81 129 VAL A CA 1
ATOM 1097 C C . VAL A 1 129 ? 7.637 1.246 -7.013 1.00 97.81 129 VAL A C 1
ATOM 1099 O O . VAL A 1 129 ? 8.261 0.956 -8.035 1.00 97.81 129 VAL A O 1
ATOM 1102 N N . GLY A 1 130 ? 7.061 0.329 -6.239 1.00 97.94 130 GLY A N 1
ATOM 1103 C CA . GLY A 1 130 ? 6.837 -1.058 -6.638 1.00 97.94 130 GLY A CA 1
ATOM 1104 C C . GLY A 1 130 ? 5.428 -1.274 -7.194 1.00 97.94 130 GLY A C 1
ATOM 1105 O O . GLY A 1 130 ? 4.484 -0.555 -6.859 1.00 97.94 130 GLY A O 1
ATOM 1106 N N . VAL A 1 131 ? 5.267 -2.272 -8.063 1.00 98.06 131 VAL A N 1
ATOM 1107 C CA . VAL A 1 131 ? 3.945 -2.632 -8.612 1.00 98.06 131 VAL A CA 1
ATOM 1108 C C . VAL A 1 131 ? 3.027 -3.194 -7.533 1.00 98.06 131 VAL A C 1
ATOM 1110 O O . VAL A 1 131 ? 1.813 -3.011 -7.581 1.00 98.06 131 VAL A O 1
ATOM 1113 N N . ASP A 1 132 ? 3.627 -3.842 -6.541 1.00 97.56 132 ASP A N 1
ATOM 1114 C CA . ASP A 1 132 ? 2.969 -4.303 -5.332 1.00 97.56 132 ASP A CA 1
ATOM 1115 C C . ASP A 1 132 ? 2.398 -3.131 -4.531 1.00 97.56 132 ASP A C 1
ATOM 1117 O O . ASP A 1 132 ? 1.258 -3.229 -4.106 1.00 97.56 132 ASP A O 1
ATOM 1121 N N . LEU A 1 133 ? 3.100 -1.998 -4.407 1.00 98.25 133 LEU A N 1
ATOM 1122 C CA . LEU A 1 133 ? 2.560 -0.801 -3.751 1.00 98.25 133 LEU A CA 1
ATOM 1123 C C . LEU A 1 133 ? 1.304 -0.294 -4.459 1.00 98.25 133 LEU A C 1
ATOM 1125 O O . LEU A 1 133 ? 0.296 -0.057 -3.800 1.00 98.25 133 LEU A O 1
ATOM 1129 N N . LEU A 1 134 ? 1.316 -0.191 -5.791 1.00 98.62 134 LEU A N 1
ATOM 1130 C CA . LEU A 1 134 ? 0.116 0.195 -6.544 1.00 98.62 134 LEU A CA 1
ATOM 1131 C C . LEU A 1 134 ? -1.037 -0.794 -6.342 1.00 98.62 134 LEU A C 1
ATOM 1133 O O . LEU A 1 134 ? -2.178 -0.376 -6.137 1.00 98.62 134 LEU A O 1
ATOM 1137 N N . ALA A 1 135 ? -0.743 -2.096 -6.367 1.00 98.50 135 ALA A N 1
ATOM 1138 C CA . ALA A 1 135 ? -1.739 -3.139 -6.159 1.00 98.50 135 ALA A CA 1
ATOM 1139 C C . ALA A 1 135 ? -2.329 -3.094 -4.737 1.00 98.50 135 ALA A C 1
ATOM 1141 O O . ALA A 1 135 ? -3.548 -3.148 -4.570 1.00 98.50 135 ALA A O 1
ATOM 1142 N N . THR A 1 136 ? -1.492 -2.925 -3.710 1.00 98.38 136 THR A N 1
ATOM 1143 C CA . THR A 1 136 ? -1.953 -2.811 -2.324 1.00 98.38 136 THR A CA 1
ATOM 1144 C C . THR A 1 136 ? -2.754 -1.526 -2.117 1.00 98.38 136 THR A C 1
ATOM 1146 O O . THR A 1 136 ? -3.794 -1.568 -1.468 1.00 98.38 136 THR A O 1
ATOM 1149 N N . MET A 1 137 ? -2.344 -0.397 -2.705 1.00 98.75 137 MET A N 1
ATOM 1150 C CA . MET A 1 137 ? -3.099 0.861 -2.635 1.00 98.75 137 MET A CA 1
ATOM 1151 C C . MET A 1 137 ? -4.487 0.733 -3.263 1.00 98.75 137 MET A C 1
ATOM 1153 O O . MET A 1 137 ? -5.471 1.127 -2.634 1.00 98.75 137 MET A O 1
ATOM 1157 N N . TYR A 1 138 ? -4.590 0.127 -4.451 1.00 98.81 138 TYR A N 1
ATOM 1158 C CA . TYR A 1 138 ? -5.878 -0.209 -5.064 1.00 98.81 138 TYR A CA 1
ATOM 1159 C C . TYR A 1 138 ? -6.764 -1.002 -4.093 1.00 98.81 138 TYR A C 1
ATOM 1161 O O . TYR A 1 138 ? -7.897 -0.602 -3.812 1.00 98.81 138 TYR A O 1
ATOM 1169 N N . ALA A 1 139 ? -6.234 -2.085 -3.517 1.00 98.75 139 ALA A N 1
ATOM 1170 C CA . ALA A 1 139 ? -6.987 -2.928 -2.596 1.00 98.75 139 ALA A CA 1
ATOM 1171 C C . ALA A 1 139 ? -7.375 -2.213 -1.295 1.00 98.75 139 ALA A C 1
ATOM 1173 O O . ALA A 1 139 ? -8.501 -2.373 -0.831 1.00 98.75 139 ALA A O 1
ATOM 1174 N N . GLY A 1 140 ? -6.488 -1.403 -0.715 1.00 98.81 140 GLY A N 1
ATOM 1175 C CA . GLY A 1 140 ? -6.767 -0.652 0.508 1.00 98.81 140 GLY A CA 1
ATOM 1176 C C . GLY A 1 140 ? -7.857 0.400 0.311 1.00 98.81 140 GLY A C 1
ATOM 1177 O O . GLY A 1 140 ? -8.771 0.506 1.129 1.00 98.81 140 GLY A O 1
ATOM 1178 N N . PHE A 1 141 ? -7.820 1.144 -0.799 1.00 98.94 141 PHE A N 1
ATOM 1179 C CA . PHE A 1 141 ? -8.864 2.119 -1.126 1.00 98.94 141 PHE A CA 1
ATOM 1180 C C . PHE A 1 141 ? -10.200 1.461 -1.491 1.00 98.94 141 PHE A C 1
ATOM 1182 O O . PHE A 1 141 ? -11.252 1.969 -1.091 1.00 98.94 141 PHE A O 1
ATOM 1189 N N . ASN A 1 142 ? -10.181 0.308 -2.165 1.00 98.81 142 ASN A N 1
ATOM 1190 C CA . ASN A 1 142 ? -11.386 -0.496 -2.367 1.00 98.81 142 ASN A CA 1
ATOM 1191 C C . ASN A 1 142 ? -11.955 -1.004 -1.043 1.00 98.81 142 ASN A C 1
ATOM 1193 O O . ASN A 1 142 ? -13.159 -0.890 -0.816 1.00 98.81 142 ASN A O 1
ATOM 1197 N N . ALA A 1 143 ? -11.098 -1.484 -0.139 1.00 98.88 143 ALA A N 1
ATOM 1198 C CA . ALA A 1 143 ? -11.527 -1.938 1.174 1.00 98.88 143 ALA A CA 1
ATOM 1199 C C . ALA A 1 143 ? -12.174 -0.803 1.975 1.00 98.88 143 ALA A C 1
ATOM 1201 O O . ALA A 1 143 ? -13.252 -0.977 2.542 1.00 98.88 143 ALA A O 1
ATOM 1202 N N . TYR A 1 144 ? -11.566 0.386 1.961 1.00 98.88 144 TYR A N 1
ATOM 1203 C CA . TYR A 1 144 ? -12.149 1.589 2.554 1.00 98.88 144 TYR A CA 1
ATOM 1204 C C . TYR A 1 144 ? -13.531 1.905 1.977 1.00 98.88 144 TYR A C 1
ATOM 1206 O O . TYR A 1 144 ? -14.471 2.169 2.728 1.00 98.88 144 TYR A O 1
ATOM 1214 N N . ALA A 1 145 ? -13.668 1.848 0.650 1.00 98.88 145 ALA A N 1
ATOM 1215 C CA . ALA A 1 145 ? -14.931 2.132 -0.008 1.00 98.88 145 ALA A CA 1
ATOM 1216 C C . ALA A 1 145 ? -16.029 1.125 0.350 1.00 98.88 145 ALA A C 1
ATOM 1218 O O . ALA A 1 145 ? -17.172 1.515 0.583 1.00 98.88 145 ALA A O 1
ATOM 1219 N N . GLU A 1 146 ? -15.697 -0.164 0.389 1.00 98.81 146 GLU A N 1
ATOM 1220 C CA . GLU A 1 146 ? -16.650 -1.220 0.720 1.00 98.81 146 GLU A CA 1
ATOM 1221 C C . GLU A 1 146 ? -17.094 -1.130 2.183 1.00 98.81 146 GLU A C 1
ATOM 1223 O O . GLU A 1 146 ? -18.294 -1.139 2.456 1.00 98.81 146 GLU A O 1
ATOM 1228 N N . MET A 1 147 ? -16.156 -0.938 3.117 1.00 98.75 147 MET A N 1
ATOM 1229 C CA . MET A 1 147 ? -16.472 -0.722 4.535 1.00 98.75 147 MET A CA 1
ATOM 1230 C C . MET A 1 147 ? -17.349 0.524 4.750 1.00 98.75 147 MET A C 1
ATOM 1232 O O . MET A 1 147 ? -18.285 0.498 5.554 1.00 98.75 147 MET A O 1
ATOM 1236 N N . ALA A 1 148 ? -17.102 1.602 3.999 1.00 98.75 148 ALA A N 1
ATOM 1237 C CA . ALA A 1 148 ? -17.954 2.789 4.003 1.00 98.75 148 ALA A CA 1
ATOM 1238 C C . ALA A 1 148 ? -19.369 2.497 3.469 1.00 98.75 148 ALA A C 1
ATOM 1240 O O . ALA A 1 148 ? -20.355 2.889 4.090 1.00 98.75 148 ALA A O 1
ATOM 1241 N N . GLY A 1 149 ? -19.495 1.745 2.372 1.00 98.62 149 GLY A N 1
ATOM 1242 C CA . GLY A 1 149 ? -20.796 1.328 1.838 1.00 98.62 149 GLY A CA 1
ATOM 1243 C C . GLY A 1 149 ? -21.588 0.454 2.818 1.00 98.62 149 GLY A C 1
ATOM 1244 O O . GLY A 1 149 ? -22.788 0.652 2.996 1.00 98.62 149 GLY A O 1
ATOM 1245 N N . LEU A 1 150 ? -20.910 -0.456 3.523 1.00 98.44 150 LEU A N 1
ATOM 1246 C CA . LEU A 1 150 ? -21.503 -1.311 4.561 1.00 98.44 150 LEU A CA 1
ATOM 1247 C C . LEU A 1 150 ? -22.019 -0.521 5.775 1.00 98.44 150 LEU A C 1
ATOM 1249 O O . LEU A 1 150 ? -22.903 -0.996 6.486 1.00 98.44 150 LEU A O 1
ATOM 1253 N N . THR A 1 151 ? -21.488 0.681 6.007 1.00 97.69 151 THR A N 1
ATOM 1254 C CA . THR A 1 151 ? -21.899 1.579 7.099 1.00 97.69 151 THR A CA 1
ATOM 1255 C C . THR A 1 151 ? -22.794 2.733 6.632 1.00 97.69 151 THR A C 1
ATOM 1257 O O . THR A 1 151 ? -23.251 3.522 7.458 1.00 97.69 151 THR A O 1
ATOM 1260 N N . GLY A 1 152 ? -23.109 2.804 5.332 1.00 98.19 152 GLY A N 1
ATOM 1261 C CA . GLY A 1 152 ? -23.978 3.828 4.746 1.00 98.19 152 GLY A CA 1
ATOM 1262 C C . GLY A 1 152 ? -23.316 5.195 4.536 1.00 98.19 152 GLY A C 1
ATOM 1263 O O . GLY A 1 152 ? -24.025 6.193 4.419 1.00 98.19 152 GLY A O 1
ATOM 1264 N N . ASP A 1 153 ? -21.981 5.271 4.501 1.00 98.38 153 ASP A N 1
ATOM 1265 C CA . ASP A 1 153 ? -21.245 6.509 4.215 1.00 98.38 153 ASP A CA 1
ATOM 1266 C C . ASP A 1 153 ? -20.914 6.625 2.716 1.00 98.38 153 ASP A C 1
ATOM 1268 O O . ASP A 1 153 ? -19.835 6.251 2.243 1.00 98.38 153 ASP A O 1
ATOM 1272 N N . ASP A 1 154 ? -21.863 7.170 1.952 1.00 98.44 154 ASP A N 1
ATOM 1273 C CA . ASP A 1 154 ? -21.743 7.316 0.495 1.00 98.44 154 ASP A CA 1
ATOM 1274 C C . ASP A 1 154 ? -20.593 8.240 0.063 1.00 98.44 154 ASP A C 1
ATOM 1276 O O . ASP A 1 154 ? -20.015 8.067 -1.019 1.00 98.44 154 ASP A O 1
ATOM 1280 N N . VAL A 1 155 ? -20.233 9.220 0.900 1.00 98.50 155 VAL A N 1
ATOM 1281 C CA . VAL A 1 155 ? -19.154 10.172 0.609 1.00 98.50 155 VAL A CA 1
ATOM 1282 C C . VAL A 1 155 ? -17.810 9.453 0.662 1.00 98.50 155 VAL A C 1
ATOM 1284 O O . VAL A 1 155 ? -17.025 9.537 -0.289 1.00 98.50 155 VAL A O 1
ATOM 1287 N N . LYS A 1 156 ? -17.557 8.698 1.737 1.00 98.62 156 LYS A N 1
ATOM 1288 C CA . LYS A 1 156 ? -16.335 7.894 1.877 1.00 98.62 156 LYS A CA 1
ATOM 1289 C C . LYS A 1 156 ? -16.274 6.770 0.853 1.00 98.62 156 LYS A C 1
ATOM 1291 O O . LYS A 1 156 ? -15.216 6.565 0.257 1.00 98.62 156 LYS A O 1
ATOM 1296 N N . MET A 1 157 ? -17.402 6.108 0.583 1.00 98.81 157 MET A N 1
ATOM 1297 C CA . MET A 1 157 ? -17.493 5.076 -0.452 1.00 98.81 157 MET A CA 1
ATOM 1298 C C . MET A 1 157 ? -17.063 5.623 -1.816 1.00 98.81 157 MET A C 1
ATOM 1300 O O . MET A 1 157 ? -16.216 5.033 -2.487 1.00 98.81 157 MET A O 1
ATOM 1304 N N . THR A 1 158 ? -17.613 6.771 -2.218 1.00 98.81 158 THR A N 1
ATOM 1305 C CA . THR A 1 158 ? -17.288 7.399 -3.506 1.00 98.81 158 THR A CA 1
ATOM 1306 C C . THR A 1 158 ? -15.819 7.797 -3.569 1.00 98.81 158 THR A C 1
ATOM 1308 O O . THR A 1 158 ? -15.139 7.477 -4.540 1.00 98.81 158 THR A O 1
ATOM 1311 N N . LYS A 1 159 ? -15.299 8.435 -2.515 1.00 98.56 159 LYS A N 1
ATOM 1312 C CA . LYS A 1 159 ? -13.883 8.809 -2.433 1.00 98.56 159 LYS A CA 1
ATOM 1313 C C . LYS A 1 159 ? -12.964 7.596 -2.588 1.00 98.56 159 LYS A C 1
ATOM 1315 O O . LYS A 1 159 ? -12.017 7.660 -3.369 1.00 98.56 159 LYS A O 1
ATOM 1320 N N . GLY A 1 160 ? -13.238 6.516 -1.855 1.00 98.81 160 GLY A N 1
ATOM 1321 C CA . GLY A 1 160 ? -12.435 5.298 -1.903 1.00 98.81 160 GLY A CA 1
ATOM 1322 C C . GLY A 1 160 ? -12.426 4.669 -3.295 1.00 98.81 160 GLY A C 1
ATOM 1323 O O . GLY A 1 160 ? -11.351 4.406 -3.823 1.00 98.81 160 GLY A O 1
ATOM 1324 N N . ARG A 1 161 ? -13.595 4.535 -3.940 1.00 98.81 161 ARG A N 1
ATOM 1325 C CA . ARG A 1 161 ? -13.695 4.004 -5.314 1.00 98.81 161 ARG A CA 1
ATOM 1326 C C . ARG A 1 161 ? -12.928 4.846 -6.323 1.00 98.81 161 ARG A C 1
ATOM 1328 O O . ARG A 1 161 ? -12.190 4.294 -7.127 1.00 98.81 161 ARG A O 1
ATOM 1335 N N . THR A 1 162 ? -13.070 6.170 -6.262 1.00 98.81 162 THR A N 1
ATOM 1336 C CA . THR A 1 162 ? -12.352 7.078 -7.167 1.00 98.81 162 THR A CA 1
ATOM 1337 C C . THR A 1 162 ? -10.839 6.934 -7.022 1.00 98.81 162 THR A C 1
ATOM 1339 O O . THR A 1 162 ? -10.126 6.898 -8.018 1.00 98.81 162 THR A O 1
ATOM 1342 N N . GLN A 1 163 ? -10.339 6.837 -5.788 1.00 98.75 163 GLN A N 1
ATOM 1343 C CA . GLN A 1 163 ? -8.908 6.661 -5.541 1.00 98.75 163 GLN A CA 1
ATOM 1344 C C . GLN A 1 163 ? -8.417 5.278 -5.978 1.00 98.75 163 GLN A C 1
ATOM 1346 O O . GLN A 1 163 ? -7.392 5.198 -6.647 1.00 98.75 163 GLN A O 1
ATOM 1351 N N . ALA A 1 164 ? -9.150 4.205 -5.665 1.00 98.81 164 ALA A N 1
ATOM 1352 C CA . ALA A 1 164 ? -8.805 2.860 -6.118 1.00 98.81 164 ALA A CA 1
ATOM 1353 C C . ALA A 1 164 ? -8.698 2.801 -7.649 1.00 98.81 164 ALA A C 1
ATOM 1355 O O . ALA A 1 164 ? -7.680 2.349 -8.172 1.00 98.81 164 ALA A O 1
ATOM 1356 N N . GLU A 1 165 ? -9.689 3.343 -8.365 1.00 98.69 165 GLU A N 1
ATOM 1357 C CA . GLU A 1 165 ? -9.657 3.404 -9.828 1.00 98.69 165 GLU A CA 1
ATOM 1358 C C . GLU A 1 165 ? -8.424 4.148 -10.343 1.00 98.69 165 GLU A C 1
ATOM 1360 O O . GLU A 1 165 ? -7.756 3.657 -11.244 1.00 98.69 165 GLU A O 1
ATOM 1365 N N . ALA A 1 166 ? -8.058 5.280 -9.738 1.00 98.75 166 ALA A N 1
ATOM 1366 C CA . ALA A 1 166 ? -6.886 6.040 -10.160 1.00 98.75 166 ALA A CA 1
ATOM 1367 C C . ALA A 1 166 ? -5.580 5.220 -10.066 1.00 98.75 166 ALA A C 1
ATOM 1369 O O . ALA A 1 166 ? -4.757 5.262 -10.983 1.00 98.75 166 ALA A O 1
ATOM 1370 N N . TYR A 1 167 ? -5.387 4.423 -9.006 1.00 98.75 167 TYR A N 1
ATOM 1371 C CA . TYR A 1 167 ? -4.215 3.536 -8.908 1.00 98.75 167 TYR A CA 1
ATOM 1372 C C . TYR A 1 167 ? -4.262 2.392 -9.923 1.00 98.75 167 TYR A C 1
ATOM 1374 O O . TYR A 1 167 ? -3.232 2.055 -10.515 1.00 98.75 167 TYR A O 1
ATOM 1382 N N . ARG A 1 168 ? -5.449 1.830 -10.179 1.00 98.56 168 ARG A N 1
ATOM 1383 C CA . ARG A 1 168 ? -5.634 0.833 -11.238 1.00 98.56 168 ARG A CA 1
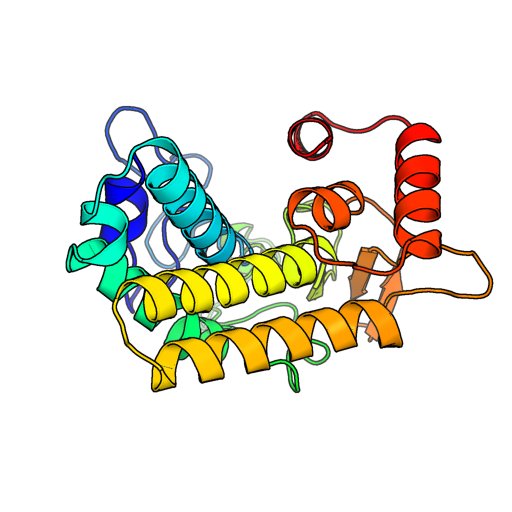ATOM 1384 C C . ARG A 1 168 ? -5.334 1.413 -12.615 1.00 98.56 168 ARG A C 1
ATOM 1386 O O . ARG A 1 168 ? -4.644 0.775 -13.399 1.00 98.56 168 ARG A O 1
ATOM 1393 N N . GLU A 1 169 ? -5.777 2.629 -12.911 1.00 98.38 169 GLU A N 1
ATOM 1394 C CA . GLU A 1 169 ? -5.473 3.305 -14.172 1.00 98.38 169 GLU A CA 1
ATOM 1395 C C . GLU A 1 169 ? -3.969 3.533 -14.346 1.00 98.38 169 GLU A C 1
ATOM 1397 O O . GLU A 1 169 ? -3.448 3.342 -15.446 1.00 98.38 169 GLU A O 1
ATOM 1402 N N . ILE A 1 170 ? -3.237 3.884 -13.282 1.00 98.31 170 ILE A N 1
ATOM 1403 C CA . ILE A 1 170 ? -1.769 3.966 -13.332 1.00 98.31 170 ILE A CA 1
ATOM 1404 C C . ILE A 1 170 ? -1.181 2.600 -13.697 1.00 98.31 170 ILE A C 1
ATOM 1406 O O . ILE A 1 170 ? -0.375 2.511 -14.629 1.00 98.31 170 ILE A O 1
ATOM 1410 N N . LEU A 1 171 ? -1.596 1.539 -13.001 1.00 98.12 171 LEU A N 1
ATOM 1411 C CA . LEU A 1 171 ? -1.135 0.174 -13.250 1.00 98.12 171 LEU A CA 1
ATOM 1412 C C . LEU A 1 171 ? -1.419 -0.259 -14.702 1.00 98.12 171 LEU A C 1
ATOM 1414 O O . LEU A 1 171 ? -0.524 -0.693 -15.430 1.00 98.12 171 LEU A O 1
ATOM 1418 N N . GLU A 1 172 ? -2.656 -0.095 -15.160 1.00 97.88 172 GLU A N 1
ATOM 1419 C CA . GLU A 1 172 ? -3.104 -0.552 -16.473 1.00 97.88 172 GLU A CA 1
ATOM 1420 C C . GLU A 1 172 ? -2.530 0.292 -17.622 1.00 97.88 172 GLU A C 1
ATOM 1422 O O . GLU A 1 172 ? -2.192 -0.256 -18.675 1.00 97.88 172 GLU A O 1
ATOM 1427 N N . ASN A 1 173 ? -2.394 1.607 -17.457 1.00 97.25 173 ASN A N 1
ATOM 1428 C CA . ASN A 1 173 ? -2.013 2.489 -18.565 1.00 97.25 173 ASN A CA 1
ATOM 1429 C C . ASN A 1 173 ? -0.514 2.780 -18.621 1.00 97.25 173 ASN A C 1
ATOM 1431 O O . ASN A 1 173 ? -0.002 3.093 -19.695 1.00 97.25 173 ASN A O 1
ATOM 1435 N N . ARG A 1 174 ? 0.197 2.705 -17.488 1.00 97.06 174 ARG A N 1
ATOM 1436 C CA . ARG A 1 174 ? 1.623 3.065 -17.420 1.00 97.06 174 ARG A CA 1
ATOM 1437 C C . ARG A 1 174 ? 2.542 1.885 -17.137 1.00 97.06 174 ARG A C 1
ATOM 1439 O O . ARG A 1 174 ? 3.686 1.926 -17.577 1.00 97.06 174 ARG A O 1
ATOM 1446 N N . TRP A 1 175 ? 2.080 0.870 -16.408 1.00 98.00 175 TRP A N 1
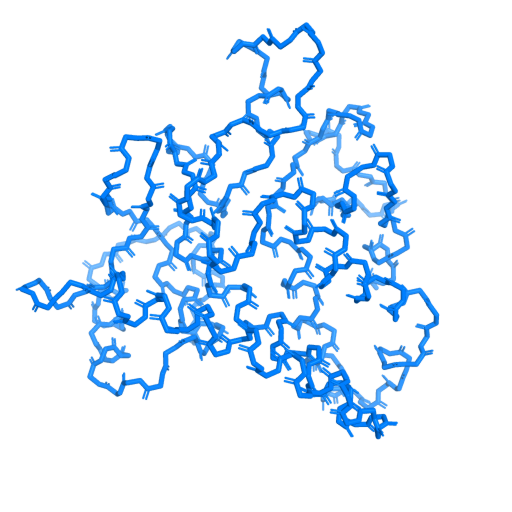ATOM 1447 C CA . TRP A 1 175 ? 2.947 -0.225 -15.960 1.00 98.00 175 TRP A CA 1
ATOM 1448 C C . TRP A 1 175 ? 2.863 -1.460 -16.849 1.00 98.00 175 TRP A C 1
ATOM 1450 O O . TRP A 1 175 ? 3.818 -2.231 -16.906 1.00 98.00 175 TRP A O 1
ATOM 1460 N N . TRP A 1 176 ? 1.773 -1.650 -17.589 1.00 97.88 176 TRP A N 1
ATOM 1461 C CA . TRP A 1 176 ? 1.705 -2.689 -18.612 1.00 97.88 176 TRP A CA 1
ATOM 1462 C C . TRP A 1 176 ? 2.614 -2.368 -19.807 1.00 97.88 176 TRP A C 1
ATOM 1464 O O . TRP A 1 176 ? 2.478 -1.324 -20.443 1.00 97.88 176 TRP A O 1
ATOM 1474 N N . ASN A 1 177 ? 3.501 -3.298 -20.163 1.00 96.44 177 ASN A N 1
ATOM 1475 C CA . ASN A 1 177 ? 4.301 -3.234 -21.380 1.00 96.44 177 ASN A CA 1
ATOM 1476 C C . ASN A 1 177 ? 3.633 -4.075 -22.490 1.00 96.44 177 ASN A C 1
ATOM 1478 O O . ASN A 1 177 ? 3.689 -5.308 -22.423 1.00 96.44 177 ASN A O 1
ATOM 1482 N N . PRO A 1 178 ? 3.034 -3.452 -23.525 1.00 94.38 178 PRO A N 1
ATOM 1483 C CA . PRO A 1 178 ? 2.358 -4.186 -24.592 1.00 94.38 178 PRO A CA 1
ATOM 1484 C C . PRO A 1 178 ? 3.317 -5.022 -25.447 1.00 94.38 178 PRO A C 1
ATOM 1486 O O . PRO A 1 178 ? 2.955 -6.131 -25.835 1.00 94.38 178 PRO A O 1
ATOM 1489 N N . ASP A 1 179 ? 4.545 -4.550 -25.678 1.00 94.19 179 ASP A N 1
ATOM 1490 C CA . ASP A 1 179 ? 5.514 -5.229 -26.547 1.00 94.19 179 ASP A CA 1
ATOM 1491 C C . ASP A 1 179 ? 5.991 -6.550 -25.941 1.00 94.19 179 ASP A C 1
ATOM 1493 O O . ASP A 1 179 ? 6.207 -7.535 -26.642 1.00 94.19 179 ASP A O 1
ATOM 1497 N N . SER A 1 180 ? 6.152 -6.575 -24.616 1.00 92.31 180 SER A N 1
ATOM 1498 C CA . SER A 1 180 ? 6.606 -7.765 -23.886 1.00 92.31 180 SER A CA 1
ATOM 1499 C C . SER A 1 180 ? 5.474 -8.553 -23.223 1.00 92.31 180 SER A C 1
ATOM 1501 O O . SER A 1 180 ? 5.713 -9.642 -22.708 1.00 92.31 180 SER A O 1
ATOM 1503 N N . SER A 1 181 ? 4.245 -8.027 -23.252 1.00 95.00 181 SER A N 1
ATOM 1504 C CA . SER A 1 181 ? 3.057 -8.630 -22.640 1.00 95.00 181 SER A CA 1
ATOM 1505 C C . SER A 1 181 ? 3.229 -8.974 -21.152 1.00 95.00 181 SER A C 1
ATOM 1507 O O . SER A 1 181 ? 2.861 -10.064 -20.714 1.00 95.00 181 SER A O 1
ATOM 1509 N N . PHE A 1 182 ? 3.786 -8.047 -20.367 1.00 95.69 182 PHE A N 1
ATOM 1510 C CA . PHE A 1 182 ? 3.862 -8.153 -18.905 1.00 95.69 182 PHE A CA 1
ATOM 1511 C C . PHE A 1 182 ? 3.773 -6.777 -18.232 1.00 95.69 182 PHE A C 1
ATOM 1513 O O . PHE A 1 182 ? 4.047 -5.754 -18.859 1.00 95.69 182 PHE A O 1
ATOM 1520 N N . TYR A 1 183 ? 3.471 -6.745 -16.931 1.00 97.62 183 TYR A N 1
ATOM 1521 C CA . TYR A 1 183 ? 3.625 -5.536 -16.112 1.00 97.62 183 TYR A CA 1
ATOM 1522 C C . TYR A 1 183 ? 5.088 -5.307 -15.739 1.00 97.62 183 TYR A C 1
ATOM 1524 O O . TYR A 1 183 ? 5.767 -6.223 -15.286 1.00 97.62 183 TYR A O 1
ATOM 1532 N N . GLN A 1 184 ? 5.598 -4.092 -15.887 1.00 97.75 184 GLN A N 1
ATOM 1533 C CA . GLN A 1 184 ? 6.822 -3.679 -15.202 1.00 97.75 184 GLN A CA 1
ATOM 1534 C C . GLN A 1 184 ? 6.601 -3.771 -13.686 1.00 97.75 184 GLN A C 1
ATOM 1536 O O . GLN A 1 184 ? 5.461 -3.735 -13.231 1.00 97.75 184 GLN A O 1
ATOM 1541 N N . THR A 1 185 ? 7.663 -3.949 -12.901 1.00 97.06 185 THR A N 1
ATOM 1542 C CA . THR A 1 185 ? 7.514 -4.128 -11.441 1.00 97.06 185 THR A CA 1
ATOM 1543 C C . THR A 1 185 ? 8.113 -3.019 -10.618 1.00 97.06 185 THR A C 1
ATOM 1545 O O . THR A 1 185 ? 7.694 -2.848 -9.479 1.00 97.06 185 THR A O 1
ATOM 1548 N N . PHE A 1 186 ? 9.072 -2.285 -11.172 1.00 98.06 186 PHE A N 1
ATOM 1549 C CA . PHE A 1 186 ? 9.833 -1.279 -10.451 1.00 98.06 186 PHE A CA 1
ATOM 1550 C C . PHE A 1 186 ? 9.870 0.015 -11.244 1.00 98.06 186 PHE A C 1
ATOM 1552 O O . PHE A 1 186 ? 10.177 0.009 -12.436 1.00 98.06 186 PHE A O 1
ATOM 1559 N N . TRP A 1 187 ? 9.615 1.116 -10.554 1.00 98.12 187 TRP A N 1
ATOM 1560 C CA . TRP A 1 187 ? 9.894 2.469 -11.001 1.00 98.12 187 TRP A CA 1
ATOM 1561 C C . TRP A 1 187 ? 10.977 3.061 -10.106 1.00 98.12 187 TRP A C 1
ATOM 1563 O O . TRP A 1 187 ? 10.934 2.869 -8.890 1.00 98.12 187 TRP A O 1
ATOM 1573 N N . THR A 1 188 ? 11.965 3.726 -10.699 1.00 96.81 188 THR A N 1
ATOM 1574 C CA . THR A 1 188 ? 13.171 4.156 -9.979 1.00 96.81 188 THR A CA 1
ATOM 1575 C C . THR A 1 188 ? 13.326 5.670 -9.891 1.00 96.81 188 THR A C 1
ATOM 1577 O O . THR A 1 188 ? 12.631 6.423 -10.571 1.00 96.81 188 THR A O 1
ATOM 1580 N N . GLU A 1 189 ? 14.279 6.122 -9.074 1.00 94.81 189 GLU A N 1
ATOM 1581 C CA . GLU A 1 189 ? 14.680 7.533 -8.946 1.00 94.81 189 GLU A CA 1
ATOM 1582 C C . GLU A 1 189 ? 15.127 8.156 -10.281 1.00 94.81 189 GLU A C 1
ATOM 1584 O O . GLU A 1 189 ? 14.907 9.340 -10.518 1.00 94.81 189 GLU A O 1
ATOM 1589 N N . ASP A 1 190 ? 15.652 7.335 -11.197 1.00 95.75 190 ASP A N 1
ATOM 1590 C CA . ASP A 1 190 ? 16.009 7.719 -12.570 1.00 95.75 190 ASP A CA 1
ATOM 1591 C C . ASP A 1 190 ? 14.800 7.800 -13.522 1.00 95.75 190 ASP A C 1
ATOM 1593 O O . ASP A 1 190 ? 14.978 7.972 -14.732 1.00 95.75 190 ASP A O 1
ATOM 1597 N N . GLN A 1 191 ? 13.580 7.616 -13.009 1.00 96.19 191 GLN A N 1
ATOM 1598 C CA . GLN A 1 191 ? 12.333 7.580 -13.776 1.00 96.19 191 GLN A CA 1
ATOM 1599 C C . GLN A 1 191 ? 12.348 6.531 -14.897 1.00 96.19 191 GLN A C 1
ATOM 1601 O O . GLN A 1 191 ? 11.983 6.786 -16.049 1.00 96.19 191 GLN A O 1
ATOM 1606 N N . LYS A 1 192 ? 12.808 5.323 -14.559 1.00 96.88 192 LYS A N 1
ATOM 1607 C CA . LYS A 1 192 ? 12.884 4.188 -15.482 1.00 96.88 192 LYS A CA 1
ATOM 1608 C C . LYS A 1 192 ? 12.173 2.974 -14.920 1.00 96.88 192 LYS A C 1
ATOM 1610 O O . LYS A 1 192 ? 12.191 2.717 -13.718 1.00 96.88 192 LYS A O 1
ATOM 1615 N N . PHE A 1 193 ? 11.602 2.195 -15.833 1.00 97.75 193 PHE A N 1
ATOM 1616 C CA . PHE A 1 193 ? 11.051 0.895 -15.499 1.00 97.75 193 PHE A CA 1
ATOM 1617 C C . PHE A 1 193 ? 12.136 -0.172 -15.426 1.00 97.75 193 PHE A C 1
ATOM 1619 O O . PHE A 1 193 ? 12.977 -0.287 -16.320 1.00 97.75 193 PHE A O 1
ATOM 1626 N N . TYR A 1 194 ? 12.051 -0.990 -14.383 1.00 95.94 194 TYR A N 1
ATOM 1627 C CA . TYR A 1 194 ? 12.827 -2.206 -14.207 1.00 95.94 194 TYR A CA 1
ATOM 1628 C C . TYR A 1 194 ? 11.912 -3.385 -13.888 1.00 95.94 194 TYR A C 1
ATOM 1630 O O . TYR A 1 194 ? 10.742 -3.242 -13.512 1.00 95.94 194 TYR A O 1
ATOM 1638 N N . ARG A 1 195 ? 12.486 -4.575 -14.051 1.00 92.12 195 ARG A N 1
ATOM 1639 C CA . ARG A 1 195 ? 11.805 -5.846 -13.861 1.00 92.12 195 ARG A CA 1
ATOM 1640 C C . ARG A 1 195 ? 12.438 -6.630 -12.718 1.00 92.12 195 ARG A C 1
ATOM 1642 O O . ARG A 1 195 ? 13.657 -6.747 -12.644 1.00 92.12 195 ARG A O 1
ATOM 1649 N N . GLY A 1 196 ? 11.590 -7.201 -11.878 1.00 91.94 196 GLY A N 1
ATOM 1650 C CA . GLY A 1 196 ? 11.935 -8.016 -10.724 1.00 91.94 196 GLY A CA 1
ATOM 1651 C C . GLY A 1 196 ? 10.698 -8.715 -10.168 1.00 91.94 196 GLY A C 1
ATOM 1652 O O . GLY A 1 196 ? 9.946 -9.335 -10.927 1.00 91.94 196 GLY A O 1
ATOM 1653 N N . GLU A 1 197 ? 10.529 -8.685 -8.853 1.00 93.00 197 GLU A N 1
ATOM 1654 C CA . GLU A 1 197 ? 9.436 -9.343 -8.125 1.00 93.00 197 GLU A CA 1
ATOM 1655 C C . GLU A 1 197 ? 8.181 -8.457 -8.029 1.00 93.00 197 GLU A C 1
ATOM 1657 O O . GLU A 1 197 ? 8.204 -7.318 -8.483 1.00 93.00 197 GLU A O 1
ATOM 1662 N N . GLY A 1 198 ? 7.073 -8.972 -7.483 1.00 93.62 198 GLY A N 1
ATOM 1663 C CA . GLY A 1 198 ? 5.871 -8.169 -7.212 1.00 93.62 198 GLY A CA 1
ATOM 1664 C C . GLY A 1 198 ? 4.627 -8.512 -8.044 1.00 93.62 198 GLY A C 1
ATOM 1665 O O . GLY A 1 198 ? 3.520 -8.118 -7.693 1.00 93.62 198 GLY A O 1
ATOM 1666 N N . VAL A 1 199 ? 4.765 -9.286 -9.128 1.00 95.88 199 VAL A N 1
ATOM 1667 C CA . VAL A 1 199 ? 3.624 -9.669 -9.992 1.00 95.88 199 VAL A CA 1
ATOM 1668 C C . VAL A 1 199 ? 2.522 -10.451 -9.269 1.00 95.88 199 VAL A C 1
ATOM 1670 O O . VAL A 1 199 ? 1.359 -10.153 -9.541 1.00 95.88 199 VAL A O 1
ATOM 1673 N N . PRO A 1 200 ? 2.816 -11.400 -8.353 1.00 96.12 200 PRO A N 1
ATOM 1674 C CA . PRO A 1 200 ? 1.769 -12.099 -7.605 1.00 96.12 200 PRO A CA 1
ATOM 1675 C C . PRO A 1 200 ? 0.804 -11.153 -6.890 1.00 96.12 200 PRO A C 1
ATOM 1677 O O . PRO A 1 200 ? -0.399 -11.401 -6.888 1.00 96.12 200 PRO A O 1
ATOM 1680 N N . PHE A 1 201 ? 1.296 -10.016 -6.387 1.00 97.00 201 PHE A N 1
ATOM 1681 C CA . PHE A 1 201 ? 0.469 -9.041 -5.679 1.00 97.00 201 PHE A CA 1
ATOM 1682 C C . PHE A 1 201 ? -0.584 -8.372 -6.570 1.00 97.00 201 PHE A C 1
ATOM 1684 O O . PHE A 1 201 ? -1.644 -8.015 -6.070 1.00 97.00 201 PHE A O 1
ATOM 1691 N N . ILE A 1 202 ? -0.364 -8.273 -7.888 1.00 97.38 202 ILE A N 1
ATOM 1692 C CA . ILE A 1 202 ? -1.397 -7.794 -8.825 1.00 97.38 202 ILE A CA 1
ATOM 1693 C C . ILE A 1 202 ? -2.627 -8.707 -8.770 1.00 97.38 202 ILE A C 1
ATOM 1695 O O . ILE A 1 202 ? -3.754 -8.220 -8.806 1.00 97.38 202 ILE A O 1
ATOM 1699 N N . LEU A 1 203 ? -2.407 -10.022 -8.677 1.00 97.12 203 LEU A N 1
ATOM 1700 C CA . LEU A 1 203 ? -3.477 -11.017 -8.614 1.00 97.12 203 LEU A CA 1
ATOM 1701 C C . LEU A 1 203 ? -4.050 -11.130 -7.200 1.00 97.12 203 LEU A C 1
ATOM 1703 O O . LEU A 1 203 ? -5.260 -11.114 -7.039 1.00 97.12 203 LEU A O 1
ATOM 1707 N N . TRP A 1 204 ? -3.200 -11.180 -6.172 1.00 96.56 204 TRP A N 1
ATOM 1708 C CA . TRP A 1 204 ? -3.626 -11.261 -4.768 1.00 96.56 204 TRP A CA 1
ATOM 1709 C C . TRP A 1 204 ? -4.555 -10.113 -4.339 1.00 96.56 204 TRP A C 1
ATOM 1711 O O . TRP A 1 204 ? -5.452 -10.293 -3.509 1.00 96.56 204 TRP A O 1
ATOM 1721 N N . PHE A 1 205 ? -4.314 -8.920 -4.886 1.00 97.31 205 PHE A N 1
ATOM 1722 C CA . PHE A 1 205 ? -5.090 -7.714 -4.614 1.00 97.31 205 PHE A CA 1
ATOM 1723 C C . PHE A 1 205 ? -6.171 -7.428 -5.669 1.00 97.31 205 PHE A C 1
ATOM 1725 O O . PHE A 1 205 ? -6.806 -6.378 -5.586 1.00 97.31 205 PHE A O 1
ATOM 1732 N N . ASP A 1 206 ? -6.386 -8.326 -6.641 1.00 96.56 206 ASP A N 1
ATOM 1733 C CA . ASP A 1 206 ? -7.344 -8.162 -7.747 1.00 96.56 206 ASP A CA 1
ATOM 1734 C C . ASP A 1 206 ? -7.198 -6.811 -8.481 1.00 96.56 206 ASP A C 1
ATOM 1736 O O . ASP A 1 206 ? -8.175 -6.174 -8.881 1.00 96.56 206 ASP A O 1
ATOM 1740 N N . ALA A 1 207 ? -5.955 -6.344 -8.643 1.00 97.56 207 ALA A N 1
ATOM 1741 C CA . ALA A 1 207 ? -5.646 -4.998 -9.129 1.00 97.56 207 ALA A CA 1
ATOM 1742 C C . ALA A 1 207 ? -5.817 -4.827 -10.647 1.00 97.56 207 ALA A C 1
ATOM 1744 O O . ALA A 1 207 ? -5.799 -3.703 -11.144 1.00 97.56 207 ALA A O 1
ATOM 1745 N N . SER A 1 208 ? -6.009 -5.922 -11.387 1.00 97.00 208 SER A N 1
ATOM 1746 C CA . SER A 1 208 ? -6.347 -5.902 -12.810 1.00 97.00 208 SER A CA 1
ATOM 1747 C C . SER A 1 208 ? -7.645 -6.654 -13.065 1.00 97.00 208 SER A C 1
ATOM 1749 O O . SER A 1 208 ? -7.819 -7.770 -12.587 1.00 97.00 208 SER A O 1
ATOM 1751 N N . GLU A 1 209 ? -8.516 -6.076 -13.892 1.00 95.94 209 GLU A N 1
ATOM 1752 C CA . GLU A 1 209 ? -9.716 -6.744 -14.417 1.00 95.94 209 GLU A CA 1
ATOM 1753 C C . GLU A 1 209 ? -9.523 -7.243 -15.859 1.00 95.94 209 GLU A C 1
ATOM 1755 O O . GLU A 1 209 ? -10.420 -7.858 -16.441 1.00 95.94 209 GLU A O 1
ATOM 1760 N N . ASN A 1 210 ? -8.363 -6.986 -16.476 1.00 97.62 210 ASN A N 1
ATOM 1761 C CA . ASN A 1 210 ? -8.133 -7.350 -17.868 1.00 97.62 210 ASN A CA 1
ATOM 1762 C C . ASN A 1 210 ? -7.802 -8.851 -17.984 1.00 97.62 210 ASN A C 1
ATOM 1764 O O . ASN A 1 210 ? -6.718 -9.277 -17.573 1.00 97.62 210 ASN A O 1
ATOM 1768 N N . PRO A 1 211 ? -8.665 -9.672 -18.611 1.00 97.25 211 PRO A N 1
ATOM 1769 C CA . PRO A 1 211 ? -8.492 -11.121 -18.621 1.00 97.25 211 PRO A CA 1
ATOM 1770 C C . PRO A 1 211 ? -7.232 -11.582 -19.368 1.00 97.25 211 PRO A C 1
ATOM 1772 O O . PRO A 1 211 ? -6.669 -12.622 -19.023 1.00 97.25 211 PRO A O 1
ATOM 1775 N N . ASP A 1 212 ? -6.771 -10.840 -20.379 1.00 97.62 212 ASP A N 1
ATOM 1776 C CA . ASP A 1 212 ? -5.532 -11.162 -21.093 1.00 97.62 212 ASP A CA 1
ATOM 1777 C C . ASP A 1 212 ? -4.304 -10.885 -20.229 1.00 97.62 212 ASP A C 1
ATOM 1779 O O . ASP A 1 212 ? -3.390 -11.710 -20.169 1.00 97.62 212 ASP A O 1
ATOM 1783 N N . ARG A 1 213 ? -4.305 -9.760 -19.510 1.00 97.88 213 ARG A N 1
ATOM 1784 C CA . ARG A 1 213 ? -3.198 -9.374 -18.628 1.00 97.88 213 ARG A CA 1
ATOM 1785 C C . ARG A 1 213 ? -3.133 -10.253 -17.388 1.00 97.88 213 ARG A C 1
ATOM 1787 O O . ARG A 1 213 ? -2.044 -10.674 -17.021 1.00 97.88 213 ARG A O 1
ATOM 1794 N N . ILE A 1 214 ? -4.277 -10.643 -16.821 1.00 97.69 214 ILE A N 1
ATOM 1795 C CA . ILE A 1 214 ? -4.354 -11.644 -15.746 1.00 97.69 214 ILE A CA 1
ATOM 1796 C C . ILE A 1 214 ? -3.717 -12.963 -16.202 1.00 97.69 214 ILE A C 1
ATOM 1798 O O . ILE A 1 214 ? -2.830 -13.489 -15.530 1.00 97.69 214 ILE A O 1
ATOM 1802 N N . ARG A 1 215 ? -4.102 -13.486 -17.377 1.00 97.31 215 ARG A N 1
ATOM 1803 C CA . ARG A 1 215 ? -3.500 -14.714 -17.932 1.00 97.31 215 ARG A CA 1
ATOM 1804 C C . ARG A 1 215 ? -1.999 -14.571 -18.169 1.00 97.31 215 ARG A C 1
ATOM 1806 O O . ARG A 1 215 ? -1.251 -15.513 -17.905 1.00 97.31 215 ARG A O 1
ATOM 1813 N N . ALA A 1 216 ? -1.561 -13.417 -18.666 1.00 96.88 216 ALA A N 1
ATOM 1814 C CA . ALA A 1 216 ? -0.147 -13.132 -18.868 1.00 96.88 216 ALA A CA 1
ATOM 1815 C C . ALA A 1 216 ? 0.624 -13.106 -17.539 1.00 96.88 216 ALA A C 1
ATOM 1817 O O . ALA A 1 216 ? 1.678 -13.732 -17.450 1.00 96.88 216 ALA A O 1
ATOM 1818 N N . SER A 1 217 ? 0.073 -12.481 -16.496 1.00 96.75 217 SER A N 1
ATOM 1819 C CA . SER A 1 217 ? 0.647 -12.468 -15.145 1.00 96.75 217 SER A CA 1
ATOM 1820 C C . SER A 1 217 ? 0.733 -13.871 -14.544 1.00 96.75 217 SER A C 1
ATOM 1822 O O . SER A 1 217 ? 1.778 -14.239 -14.021 1.00 96.75 217 SER A O 1
ATOM 1824 N N . VAL A 1 218 ? -0.305 -14.705 -14.685 1.00 96.44 218 VAL A N 1
ATOM 1825 C CA . VAL A 1 218 ? -0.250 -16.116 -14.249 1.00 96.44 218 VAL A CA 1
ATOM 1826 C C . VAL A 1 218 ? 0.861 -16.869 -14.985 1.00 96.44 218 VAL A C 1
ATOM 1828 O O . VAL A 1 218 ? 1.648 -17.579 -14.362 1.00 96.44 218 VAL A O 1
ATOM 1831 N N . LYS A 1 219 ? 0.974 -16.695 -16.307 1.00 95.56 219 LYS A N 1
ATOM 1832 C CA . LYS A 1 219 ? 2.045 -17.321 -17.096 1.00 95.56 219 LYS A CA 1
ATOM 1833 C C . LYS A 1 219 ? 3.434 -16.851 -16.654 1.00 95.56 219 LYS A C 1
ATOM 1835 O O . LYS A 1 219 ? 4.345 -17.670 -16.589 1.00 95.56 219 LYS A O 1
ATOM 1840 N N . ASP A 1 220 ? 3.594 -15.563 -16.362 1.00 93.62 220 ASP A N 1
ATOM 1841 C CA . ASP A 1 220 ? 4.840 -14.994 -15.844 1.00 93.62 220 ASP A CA 1
ATOM 1842 C C . ASP A 1 220 ? 5.213 -15.600 -14.484 1.00 93.62 220 ASP A C 1
ATOM 1844 O O . ASP A 1 220 ? 6.346 -16.050 -14.309 1.00 93.62 220 ASP A O 1
ATOM 1848 N N . ILE A 1 221 ? 4.252 -15.712 -13.563 1.00 94.56 221 ILE A N 1
ATOM 1849 C CA . ILE A 1 221 ? 4.450 -16.355 -12.257 1.00 94.56 221 ILE A CA 1
ATOM 1850 C C . ILE A 1 221 ? 4.909 -17.803 -12.424 1.00 94.56 221 ILE A C 1
ATOM 1852 O O . ILE A 1 221 ? 5.893 -18.205 -11.811 1.00 94.56 221 ILE A O 1
ATOM 1856 N N . LEU A 1 222 ? 4.282 -18.571 -13.313 1.00 94.31 222 LEU A N 1
ATOM 1857 C CA . LEU A 1 222 ? 4.647 -19.972 -13.552 1.00 94.31 222 LEU A CA 1
ATOM 1858 C C . LEU A 1 222 ? 5.980 -20.159 -14.299 1.00 94.31 222 LEU A C 1
ATOM 1860 O O . LEU A 1 222 ? 6.454 -21.288 -14.419 1.00 94.31 222 LEU A O 1
ATOM 1864 N N . SER A 1 223 ? 6.578 -19.091 -14.834 1.00 92.44 223 SER A N 1
ATOM 1865 C CA . SER A 1 223 ? 7.781 -19.179 -15.674 1.00 92.44 223 SER A CA 1
ATOM 1866 C C . SER A 1 223 ? 9.106 -19.154 -14.905 1.00 92.44 223 SER A C 1
ATOM 1868 O O . SER A 1 223 ? 10.154 -19.404 -15.503 1.00 92.44 223 SER A O 1
ATOM 1870 N N . ARG A 1 224 ? 9.080 -18.852 -13.600 1.00 88.69 224 ARG A N 1
ATOM 1871 C CA . ARG A 1 224 ? 10.277 -18.713 -12.758 1.00 88.69 224 ARG A CA 1
ATOM 1872 C C . ARG A 1 224 ? 10.035 -19.167 -11.322 1.00 88.69 224 ARG A C 1
ATOM 1874 O O . ARG A 1 224 ? 8.897 -19.325 -10.893 1.00 88.69 224 ARG A O 1
ATOM 1881 N N . GLU A 1 225 ? 11.125 -19.355 -10.587 1.00 90.00 225 GLU A N 1
ATOM 1882 C CA . GLU A 1 225 ? 11.084 -19.573 -9.141 1.00 90.00 225 GLU A CA 1
ATOM 1883 C C . GLU A 1 225 ? 10.899 -18.250 -8.390 1.00 90.00 225 GLU A C 1
ATOM 1885 O O . GLU A 1 225 ? 11.301 -17.184 -8.866 1.00 90.00 225 GLU A O 1
ATOM 1890 N N . TRP A 1 226 ? 10.295 -18.339 -7.207 1.00 90.56 226 TRP A N 1
ATOM 1891 C CA . TRP A 1 226 ? 9.951 -17.203 -6.361 1.00 90.56 226 TRP A CA 1
ATOM 1892 C C . TRP A 1 226 ? 10.427 -17.447 -4.933 1.00 90.56 226 TRP A C 1
ATOM 1894 O O . TRP A 1 226 ? 10.476 -18.588 -4.472 1.00 90.56 226 TRP A O 1
ATOM 1904 N N . ASN A 1 227 ? 10.771 -16.371 -4.229 1.00 88.75 227 ASN A N 1
ATOM 1905 C CA . ASN A 1 227 ? 11.044 -16.440 -2.799 1.00 88.75 227 ASN A CA 1
ATOM 1906 C C . ASN A 1 227 ? 9.747 -16.679 -1.997 1.00 88.75 227 ASN A C 1
ATOM 1908 O O . ASN A 1 227 ? 8.631 -16.591 -2.517 1.00 88.75 227 ASN A O 1
ATOM 1912 N N . VAL A 1 228 ? 9.905 -16.970 -0.706 1.00 85.69 228 VAL A N 1
ATOM 1913 C CA . VAL A 1 228 ? 8.781 -17.284 0.190 1.00 85.69 228 VAL A CA 1
ATOM 1914 C C . VAL A 1 228 ? 7.778 -16.129 0.333 1.00 85.69 228 VAL A C 1
ATOM 1916 O O . VAL A 1 228 ? 6.581 -16.373 0.483 1.00 85.69 228 VAL A O 1
ATOM 1919 N N . GLU A 1 229 ? 8.242 -14.882 0.239 1.00 83.00 229 GLU A N 1
ATOM 1920 C CA . GLU A 1 229 ? 7.404 -13.681 0.355 1.00 83.00 229 GLU A CA 1
ATOM 1921 C C . GLU A 1 229 ? 6.403 -13.605 -0.801 1.00 83.00 229 GLU A C 1
ATOM 1923 O O . GLU A 1 229 ? 5.200 -13.486 -0.581 1.00 83.00 229 GLU A O 1
ATOM 1928 N N . ASN A 1 230 ? 6.869 -13.801 -2.036 1.00 89.75 230 ASN A N 1
ATO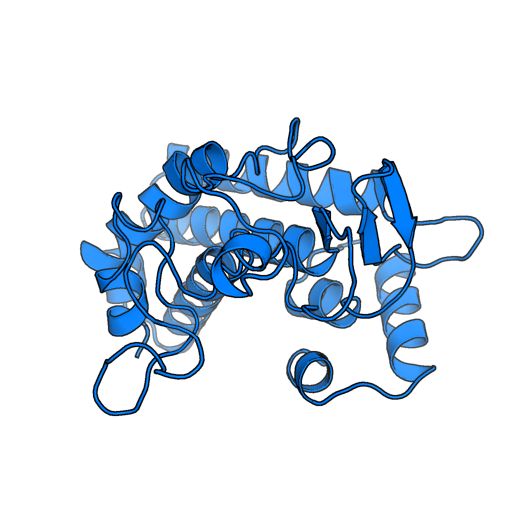M 1929 C CA . ASN A 1 230 ? 6.003 -13.816 -3.214 1.00 89.75 230 ASN A CA 1
ATOM 1930 C C . ASN A 1 230 ? 5.094 -15.054 -3.243 1.00 89.75 230 ASN A C 1
ATOM 1932 O O . ASN A 1 230 ? 3.934 -14.949 -3.634 1.00 89.75 230 ASN A O 1
ATOM 1936 N N . MET A 1 231 ? 5.593 -16.220 -2.810 1.00 89.94 231 MET A N 1
ATOM 1937 C CA . MET A 1 231 ? 4.793 -17.452 -2.743 1.00 89.94 231 MET A CA 1
ATOM 1938 C C . MET A 1 231 ? 3.603 -17.335 -1.785 1.00 89.94 231 MET A C 1
ATOM 1940 O O . MET A 1 231 ? 2.581 -17.982 -2.001 1.00 89.94 231 MET A O 1
ATOM 1944 N N . SER A 1 232 ? 3.716 -16.503 -0.747 1.00 85.88 232 SER A N 1
ATOM 1945 C CA . SER A 1 232 ? 2.628 -16.251 0.205 1.00 85.88 232 SER A CA 1
ATOM 1946 C C . SER A 1 232 ? 1.453 -15.487 -0.422 1.00 85.88 232 SER A C 1
ATOM 1948 O O . SER A 1 232 ? 0.352 -15.521 0.119 1.00 85.88 232 SER A O 1
ATOM 1950 N N . ALA A 1 233 ? 1.681 -14.840 -1.569 1.00 87.75 233 ALA A N 1
ATOM 1951 C CA . ALA A 1 233 ? 0.686 -14.110 -2.351 1.00 87.75 233 ALA A CA 1
ATOM 1952 C C . ALA A 1 233 ? 0.246 -14.868 -3.620 1.00 87.75 233 ALA A C 1
ATOM 1954 O O . ALA A 1 233 ? -0.344 -14.274 -4.525 1.00 87.75 233 ALA A O 1
ATOM 1955 N N . PHE A 1 234 ? 0.554 -16.165 -3.734 1.00 88.06 234 PHE A N 1
ATOM 1956 C CA . PHE A 1 234 ? 0.032 -16.970 -4.838 1.00 88.06 234 PHE A CA 1
ATOM 1957 C C . PHE A 1 234 ? -1.474 -17.224 -4.644 1.00 88.06 234 PHE A C 1
ATOM 1959 O O . PHE A 1 234 ? -1.897 -17.481 -3.515 1.00 88.06 234 PHE A O 1
ATOM 1966 N N . PRO A 1 235 ? -2.274 -17.142 -5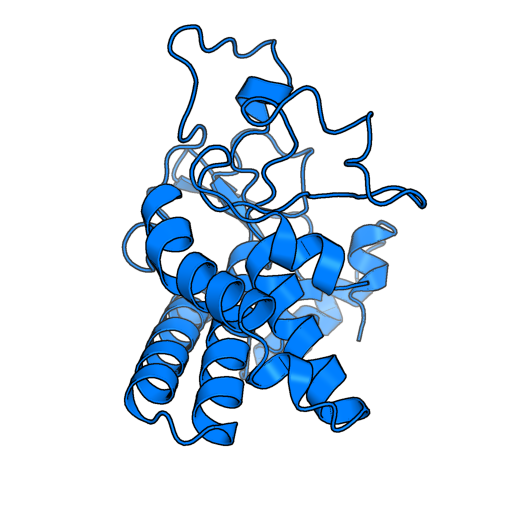.722 1.00 64.56 235 PRO A N 1
ATOM 1967 C CA . PRO A 1 235 ? -3.707 -17.421 -5.680 1.00 64.56 235 PRO A CA 1
ATOM 1968 C C . PRO A 1 235 ? -4.028 -18.908 -5.467 1.00 64.56 235 PRO A C 1
ATOM 1970 O O . PRO A 1 235 ? -3.218 -19.770 -5.887 1.00 64.56 235 PRO A O 1
#

Secondary structure (DSSP, 8-state):
-THHHHTT--GGGTTPPPS-B-TTS-B-TTTEEETTEE--BTTHHHHHHHHHHHHHHHH--THHHH-HHHHHHHHHIIIIIHHHTT-STTTGGG--SS-S--TT--TT-HHHHTTTB-SS--S-TTEEEEHHHHHHHHHHHHHHHHHHHHHT-HHHHHHHHHHHHHHHHHIIIIIEETTTTEE--EEETTS-EE--S-HHHHHHTT----HHHHHHHHHHHTTS---HHHHTT--

Radius of gyration: 17.33 Å; chains: 1; bounding box: 49×37×50 Å

InterPro domains:
  IPR008928 Six-hairpin glycosidase superfamily [SSF48208] (35-226)
  IPR012341 Six-hairpin glycosidase-like superfamily [G3DSA:1.50.10.10] (30-227)
  IPR054491 Mannosylglycerate hydrolase MGH1-like, glycoside hydrolase domain [PF22422] (131-223)

Organism: NCBI:txid408170

pLDDT: mean 95.35, std 4.05, range [64.56, 98.94]

Sequence (235 aa):
MFTRFVENISEEKDWCTYWEINRYNKPAPADYTNDKEFWYNLNANFDVMQACLKMYQWTGDAGYLTDPLFTNFYEKS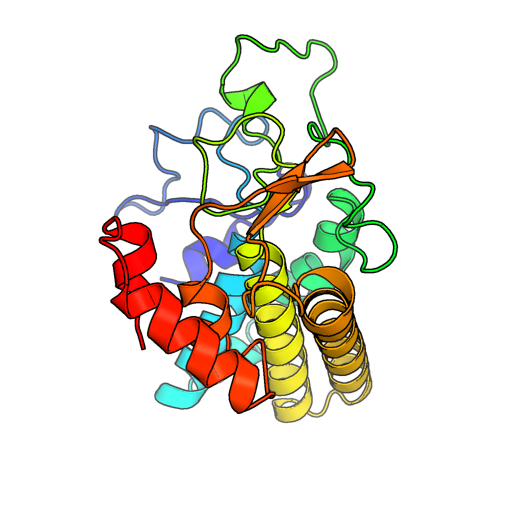VNEYVHRWALEPEKIMDRSPYMNQPEDFNPNNNFHTCRGLPSYVENFRGLTVGVDLLATMYAGFNAYAEMAGLTGDDVKMTKGRTQAEAYREILENRWWNPDSSFYQTFWTEDQKFYRGEGVPFILWFDASENPDRIRASVKDILSREWNVENMSAFP

Foldseek 3Di:
DLLLFLQQQDVLLQRGGAPDADPVSHHDPVADDDSQFGQAELLVLLLSLLVLLVCCVVPVPCCCLDPPSNVVSLVCSLPRNCVQQQVQLVRQLVGDQFGPADPPQDPPDPRRNSNHRQDPDPPDPQFSHFPLSLLSLLLSLCSQLVSCVVVVNNVSNVVSNVRSVSSLCCQVVPQQDPVVLAGFTTQGPVRDTDHDDRLLSCVLSVSDPDPSSVVSSVVVPVPDDDDPVSVVSHD